Protein AF-A0A9P3G4P6-F1 (afdb_monomer_lite)

Foldseek 3Di:
DDDDDDDDDDDPPDDPPPLVVLLVVLLVLLVVLVVVVPDDPPDDDDDDDDDDDDDDDDDDDDDDDDDDDDDDDDDDDDDDDDDDDDDDPPPPPPPPFQKKWWKWFWWPDPDQFAWIFIWIWIFSDPDQQTWTKIWFWDDPPPLLQATDIDIDGRDGNQDAPVPIGTPDMDTFAIAGPSCVVCVSVLSVSLRVSQSVVCVPPHRPPDDSLVSVLSNSVSCVVSVRTDPCSSVVSVPDGGHD

Organism: NCBI:txid48140

Structure (mmCIF, N/CA/C/O backbone):
data_AF-A0A9P3G4P6-F1
#
_entry.id   AF-A0A9P3G4P6-F1
#
loop_
_atom_site.group_PDB
_atom_site.id
_atom_site.type_symbol
_atom_site.label_atom_id
_atom_site.label_alt_id
_atom_site.label_comp_id
_atom_site.label_asym_id
_atom_site.label_entity_id
_atom_site.label_seq_id
_atom_site.pdbx_PDB_ins_code
_atom_site.Cartn_x
_atom_site.Cartn_y
_atom_site.Cartn_z
_atom_site.occupancy
_atom_site.B_iso_or_equiv
_atom_site.auth_seq_id
_atom_site.auth_comp_id
_atom_site.auth_asym_id
_atom_site.auth_atom_id
_atom_site.pdbx_PDB_model_num
ATOM 1 N N . MET A 1 1 ? 39.902 1.254 -50.022 1.00 46.00 1 MET A N 1
ATOM 2 C CA . MET A 1 1 ? 39.061 0.510 -49.055 1.00 46.00 1 MET A CA 1
ATOM 3 C C . MET A 1 1 ? 39.081 1.261 -47.736 1.00 46.00 1 MET A C 1
ATOM 5 O O . MET A 1 1 ? 40.167 1.571 -47.275 1.00 46.00 1 MET A O 1
ATOM 9 N N . GLY A 1 2 ? 37.919 1.587 -47.169 1.00 40.44 2 GLY A N 1
ATOM 10 C CA . GLY A 1 2 ? 37.824 2.369 -45.930 1.00 40.44 2 GLY A CA 1
ATOM 11 C C . GLY A 1 2 ? 36.433 2.975 -45.766 1.00 40.44 2 GLY A C 1
ATOM 12 O O . GLY A 1 2 ? 36.212 4.120 -46.142 1.00 40.44 2 GLY A O 1
ATOM 13 N N . MET A 1 3 ? 35.476 2.191 -45.265 1.00 40.97 3 MET A N 1
ATOM 14 C CA . MET A 1 3 ? 34.121 2.682 -44.995 1.00 40.97 3 MET A CA 1
ATOM 15 C C . MET A 1 3 ? 34.038 3.275 -43.587 1.00 40.97 3 MET A C 1
ATOM 17 O O . MET A 1 3 ? 33.993 2.539 -42.602 1.00 40.97 3 MET A O 1
ATOM 21 N N . ALA A 1 4 ? 33.966 4.602 -43.496 1.00 45.16 4 ALA A N 1
ATOM 22 C CA . ALA A 1 4 ? 33.627 5.293 -42.257 1.00 45.16 4 ALA A CA 1
ATOM 23 C C . ALA A 1 4 ? 32.113 5.183 -41.998 1.00 45.16 4 ALA A C 1
ATOM 25 O O . ALA A 1 4 ? 31.305 5.741 -42.742 1.00 45.16 4 ALA A O 1
ATOM 26 N N . ARG A 1 5 ? 31.711 4.462 -40.944 1.00 48.91 5 ARG A N 1
ATOM 27 C CA . ARG A 1 5 ? 30.302 4.389 -40.528 1.00 48.91 5 ARG A CA 1
ATOM 28 C C . ARG A 1 5 ? 29.916 5.647 -39.750 1.00 48.91 5 ARG A C 1
ATOM 30 O O . ARG A 1 5 ? 30.476 5.913 -38.692 1.00 48.91 5 ARG A O 1
ATOM 37 N N . HIS A 1 6 ? 28.925 6.381 -40.251 1.00 47.09 6 HIS A N 1
ATOM 38 C CA . HIS A 1 6 ? 28.237 7.424 -39.489 1.00 47.09 6 HIS A CA 1
ATOM 39 C C . HIS A 1 6 ? 27.480 6.801 -38.305 1.00 47.09 6 HIS A C 1
ATOM 41 O O . HIS A 1 6 ? 26.602 5.962 -38.505 1.00 47.09 6 HIS A O 1
ATOM 47 N N . GLY A 1 7 ? 27.783 7.240 -37.083 1.00 42.06 7 GLY A N 1
ATOM 48 C CA . GLY A 1 7 ? 26.964 6.957 -35.904 1.00 42.06 7 GLY A CA 1
ATOM 49 C C . GLY A 1 7 ? 25.863 8.006 -35.759 1.00 42.06 7 GLY A C 1
ATOM 50 O O . GLY A 1 7 ? 26.152 9.156 -35.438 1.00 42.06 7 GLY A O 1
ATOM 51 N N . GLN A 1 8 ? 24.603 7.631 -35.992 1.00 39.22 8 GLN A N 1
ATOM 52 C CA . GLN A 1 8 ? 23.465 8.521 -35.749 1.00 39.22 8 GLN A CA 1
ATOM 53 C C . GLN A 1 8 ? 23.194 8.660 -34.245 1.00 39.22 8 GLN A C 1
ATOM 55 O O . GLN A 1 8 ? 22.796 7.705 -33.580 1.00 39.22 8 GLN A O 1
ATOM 60 N N . HIS A 1 9 ? 23.348 9.875 -33.722 1.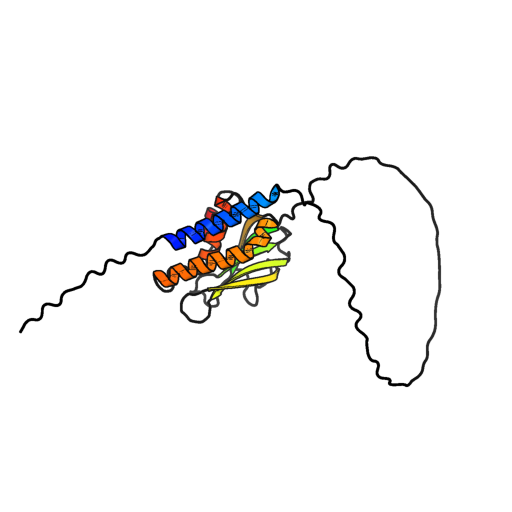00 41.44 9 HIS A N 1
ATOM 61 C CA . HIS A 1 9 ? 22.929 10.228 -32.368 1.00 41.44 9 HIS A CA 1
ATOM 62 C C . HIS A 1 9 ? 21.412 10.492 -32.353 1.00 41.44 9 HIS A C 1
ATOM 64 O O . HIS A 1 9 ? 20.956 11.599 -32.636 1.00 41.44 9 HIS A O 1
ATOM 70 N N . VAL A 1 10 ? 20.604 9.471 -32.048 1.00 41.56 10 VAL A N 1
ATOM 71 C CA . VAL A 1 10 ? 19.147 9.635 -31.907 1.00 41.56 10 VAL A CA 1
ATOM 72 C C . VAL A 1 10 ? 18.830 10.196 -30.519 1.00 41.56 10 VAL A C 1
ATOM 74 O O . VAL A 1 10 ? 18.821 9.474 -29.522 1.00 41.56 10 VAL A O 1
ATOM 77 N N . ALA A 1 11 ? 18.562 11.501 -30.450 1.00 40.31 11 ALA A N 1
ATOM 78 C CA . ALA A 1 11 ? 18.134 12.169 -29.225 1.00 40.31 11 ALA A CA 1
ATOM 79 C C . ALA A 1 11 ? 16.735 11.685 -28.795 1.00 40.31 11 ALA A C 1
ATOM 81 O O . ALA A 1 11 ? 15.716 12.039 -29.390 1.00 40.31 11 ALA A O 1
ATOM 82 N N . SER A 1 12 ? 16.681 10.870 -27.739 1.00 39.16 12 SER A N 1
ATOM 83 C CA . SER A 1 12 ? 15.440 10.298 -27.205 1.00 39.16 12 SER A CA 1
ATOM 84 C C . SER A 1 12 ? 14.639 11.329 -26.395 1.00 39.16 12 SER A C 1
ATOM 86 O O . SER A 1 12 ? 14.662 11.342 -25.163 1.00 39.16 12 SER A O 1
ATOM 88 N N . HIS A 1 13 ? 13.899 12.199 -27.089 1.00 42.50 13 HIS A N 1
ATOM 89 C CA . HIS A 1 13 ? 12.896 13.081 -26.479 1.00 42.50 13 HIS A CA 1
ATOM 90 C C . HIS A 1 13 ? 11.705 12.263 -25.940 1.00 42.50 13 HIS A C 1
ATOM 92 O O . HIS A 1 13 ? 10.673 12.111 -26.595 1.00 42.50 13 HIS A O 1
ATOM 98 N N . ARG A 1 14 ? 11.826 11.719 -24.722 1.00 41.72 14 ARG A N 1
ATOM 99 C CA . ARG A 1 14 ? 10.726 11.021 -24.030 1.00 41.72 14 ARG A CA 1
ATOM 100 C C . ARG A 1 14 ? 9.841 11.993 -23.245 1.00 41.72 14 ARG A C 1
ATOM 102 O O . ARG A 1 14 ? 10.305 12.710 -22.365 1.00 41.72 14 ARG A O 1
ATOM 109 N N . ALA A 1 15 ? 8.540 11.964 -23.534 1.00 41.25 15 ALA A N 1
ATOM 110 C CA . ALA A 1 15 ? 7.551 12.863 -22.945 1.00 41.25 15 ALA A CA 1
ATOM 111 C C . ALA A 1 15 ? 7.336 12.632 -21.425 1.00 41.25 15 ALA A C 1
ATOM 113 O O . ALA A 1 15 ? 6.933 11.530 -21.032 1.00 41.25 15 ALA A O 1
ATOM 114 N N . PRO A 1 16 ? 7.493 13.660 -20.563 1.00 46.84 16 PRO A N 1
ATOM 115 C CA . PRO A 1 16 ? 7.298 13.533 -19.112 1.00 46.84 16 PRO A CA 1
ATOM 116 C C . PRO A 1 16 ? 5.820 13.451 -18.670 1.00 46.84 16 PRO A C 1
ATOM 118 O O . PRO A 1 16 ? 5.527 13.024 -17.553 1.00 46.84 16 PRO A O 1
ATOM 121 N N . GLY A 1 17 ? 4.867 13.821 -19.535 1.00 38.62 17 GLY A N 1
ATOM 122 C CA . GLY A 1 17 ? 3.479 14.107 -19.138 1.00 38.62 17 GLY A CA 1
ATOM 123 C C . GLY A 1 17 ? 2.659 12.948 -18.549 1.00 38.62 17 GLY A C 1
ATOM 124 O O . GLY A 1 17 ? 1.748 13.202 -17.765 1.00 38.62 17 GLY A O 1
ATOM 125 N N . ARG A 1 18 ? 2.951 11.677 -18.877 1.00 44.34 18 ARG A N 1
ATOM 126 C CA . ARG A 1 18 ? 2.124 10.544 -18.397 1.00 44.34 18 ARG A CA 1
ATOM 127 C C . ARG A 1 18 ? 2.361 10.192 -16.925 1.00 44.34 18 ARG A C 1
ATOM 129 O O . ARG A 1 18 ? 1.401 9.945 -16.212 1.00 44.34 18 ARG A O 1
ATOM 136 N N . VAL A 1 19 ? 3.612 10.213 -16.454 1.00 47.41 19 VAL A N 1
ATOM 137 C CA . VAL A 1 19 ? 3.925 9.904 -15.040 1.00 47.41 19 VAL A CA 1
ATOM 138 C C . VAL A 1 19 ? 3.409 11.013 -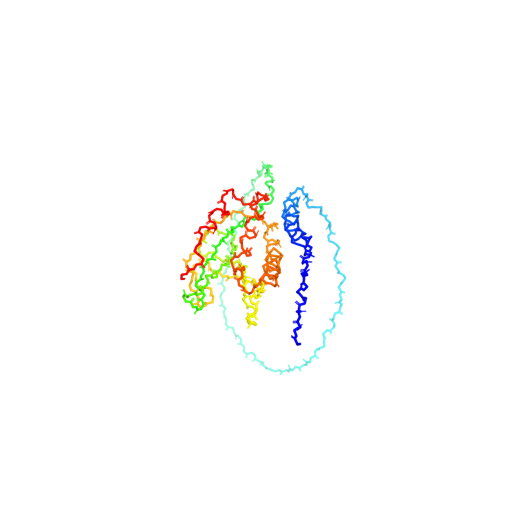14.121 1.00 47.41 19 VAL A C 1
ATOM 140 O O . VAL A 1 19 ? 2.892 10.728 -13.043 1.00 47.41 19 VAL A O 1
ATOM 143 N N . LEU A 1 20 ? 3.487 12.269 -14.579 1.00 53.31 20 LEU A N 1
ATOM 144 C CA . LEU A 1 20 ? 2.915 13.403 -13.861 1.00 53.31 20 LEU A CA 1
ATOM 145 C C . LEU A 1 20 ? 1.383 13.307 -13.790 1.00 53.31 20 LEU A C 1
ATOM 147 O O . LEU A 1 20 ? 0.838 13.495 -12.710 1.00 53.31 20 LEU A O 1
ATOM 151 N N . ARG A 1 21 ? 0.698 12.931 -14.885 1.00 54.84 21 ARG A N 1
ATOM 152 C CA . ARG A 1 21 ? -0.756 12.676 -14.866 1.00 54.84 21 ARG A CA 1
ATOM 153 C C . ARG A 1 21 ? -1.151 11.602 -13.856 1.00 54.84 21 ARG A C 1
ATOM 155 O O . ARG A 1 21 ? -2.027 11.871 -13.053 1.00 54.84 21 ARG A O 1
ATOM 162 N N . CYS A 1 22 ? -0.504 10.437 -13.844 1.00 49.22 22 CYS A N 1
ATOM 163 C CA . CYS A 1 22 ? -0.868 9.361 -12.913 1.00 49.22 22 CYS A CA 1
ATOM 164 C C . CYS A 1 22 ? -0.605 9.734 -11.439 1.00 49.22 22 CYS A C 1
ATOM 166 O O . CYS A 1 22 ? -1.417 9.407 -10.580 1.00 49.22 22 CYS A O 1
ATOM 168 N N . ARG A 1 23 ? 0.477 10.473 -11.132 1.00 56.44 23 ARG A N 1
ATOM 169 C CA . ARG A 1 23 ? 0.691 11.023 -9.777 1.00 56.44 23 ARG A CA 1
ATOM 170 C C . ARG A 1 23 ? -0.361 12.063 -9.401 1.00 56.44 23 ARG A C 1
ATOM 172 O O . ARG A 1 23 ? -0.910 11.987 -8.311 1.00 56.44 23 ARG A O 1
ATOM 179 N N . LEU A 1 24 ? -0.661 13.001 -10.301 1.00 60.78 24 LEU A N 1
ATOM 180 C CA . LEU A 1 24 ? -1.727 13.983 -10.093 1.00 60.78 24 LEU A CA 1
ATOM 181 C C . LEU A 1 24 ? -3.090 13.307 -9.936 1.00 60.78 24 LEU A C 1
ATOM 183 O O . LEU A 1 24 ? -3.892 13.787 -9.156 1.00 60.78 24 LEU A O 1
ATOM 187 N N . GLN A 1 25 ? -3.341 12.192 -10.622 1.00 68.31 25 GLN A N 1
ATOM 188 C CA . GLN A 1 25 ? -4.580 11.427 -10.519 1.00 68.31 25 GLN A CA 1
ATOM 189 C C . GLN A 1 25 ? -4.687 10.691 -9.177 1.00 68.31 25 GLN A C 1
ATOM 191 O O . GLN A 1 25 ? -5.739 10.760 -8.560 1.00 68.31 25 GLN A O 1
ATOM 196 N N . LEU A 1 26 ? -3.609 10.078 -8.671 1.00 64.94 26 LEU A N 1
ATOM 197 C CA . LEU A 1 26 ? -3.574 9.513 -7.312 1.00 64.94 26 LEU A CA 1
ATOM 198 C C . LEU A 1 26 ? -3.793 10.585 -6.233 1.00 64.94 26 LEU A C 1
ATOM 200 O O . LEU A 1 26 ? -4.629 10.398 -5.356 1.00 64.94 26 LEU A O 1
ATOM 204 N N . VAL A 1 27 ? -3.107 11.731 -6.333 1.00 64.88 27 VAL A N 1
ATOM 205 C CA . VAL A 1 27 ? -3.306 12.865 -5.411 1.00 64.88 27 VAL A CA 1
ATOM 206 C C . VAL A 1 27 ? -4.723 13.434 -5.532 1.00 64.88 27 VAL A C 1
ATOM 208 O O . VAL A 1 27 ? -5.353 13.709 -4.522 1.00 64.88 27 VAL A O 1
ATOM 211 N N . PHE A 1 28 ? -5.264 13.569 -6.745 1.00 69.62 28 PHE A N 1
ATOM 212 C CA . PHE A 1 28 ? -6.614 14.087 -6.985 1.00 69.62 28 PHE A CA 1
ATOM 213 C C . PHE A 1 28 ? -7.707 13.142 -6.479 1.00 69.62 28 PHE A C 1
ATOM 215 O O . PHE A 1 28 ? -8.687 13.611 -5.912 1.00 69.62 28 PHE A O 1
ATOM 222 N N . LEU A 1 29 ? -7.536 11.825 -6.625 1.00 67.00 29 LEU A N 1
ATOM 223 C CA . LEU A 1 29 ? -8.452 10.841 -6.050 1.00 67.00 29 LEU A CA 1
ATOM 224 C C . LEU A 1 29 ? -8.367 10.833 -4.514 1.00 67.00 29 LEU A C 1
ATOM 226 O O . LEU A 1 29 ? -9.403 10.803 -3.857 1.00 67.00 29 LEU A O 1
ATOM 230 N N . ALA A 1 30 ? -7.166 10.964 -3.936 1.00 62.72 30 ALA A N 1
ATOM 231 C CA . ALA A 1 30 ? -6.993 11.139 -2.492 1.00 62.72 30 ALA A CA 1
ATOM 232 C C . ALA A 1 30 ? -7.648 12.438 -1.989 1.00 62.72 30 ALA A C 1
ATOM 234 O O . ALA A 1 30 ? -8.316 12.435 -0.957 1.00 62.72 30 ALA A O 1
ATOM 235 N N . GLN A 1 31 ? -7.548 13.523 -2.763 1.00 64.31 31 GLN A N 1
ATOM 236 C CA . GLN A 1 31 ? -8.241 14.783 -2.498 1.00 64.31 31 GLN A CA 1
ATOM 237 C C . GLN A 1 31 ? -9.770 14.627 -2.599 1.00 64.31 31 GLN A C 1
ATOM 239 O O . GLN A 1 31 ? -10.476 15.141 -1.738 1.00 64.31 31 GLN A O 1
ATOM 244 N N . GLN A 1 32 ? -10.286 13.894 -3.598 1.00 64.62 32 GLN A N 1
ATOM 245 C CA . GLN A 1 32 ? -11.722 13.608 -3.742 1.00 64.62 32 GLN A CA 1
ATOM 246 C C . GLN A 1 32 ? -12.265 12.761 -2.583 1.00 64.62 32 GLN A C 1
ATOM 248 O O . GLN A 1 32 ? -13.328 13.066 -2.042 1.00 64.62 32 GLN A O 1
ATOM 253 N N . ALA A 1 33 ? -11.523 11.730 -2.169 1.00 59.25 33 ALA A N 1
ATOM 254 C CA . ALA A 1 33 ? -11.867 10.890 -1.023 1.00 59.25 33 ALA A CA 1
ATOM 255 C C . ALA A 1 33 ? -11.867 11.675 0.302 1.00 59.25 33 ALA A C 1
ATOM 257 O O . ALA A 1 33 ? -12.627 11.336 1.210 1.00 59.25 33 ALA A O 1
ATOM 258 N N . ALA A 1 34 ? -11.051 12.730 0.407 1.00 58.25 34 ALA A N 1
ATOM 259 C CA . ALA A 1 34 ? -11.073 13.661 1.531 1.00 58.25 34 ALA A CA 1
ATOM 260 C C . ALA A 1 34 ? -12.242 14.664 1.450 1.00 58.25 34 ALA A C 1
ATOM 262 O O . ALA A 1 34 ? -12.882 14.923 2.462 1.00 58.25 34 ALA A O 1
ATOM 263 N N . SER A 1 35 ? -12.565 15.202 0.266 1.00 57.62 35 SER A N 1
ATOM 264 C CA . SER A 1 35 ? -13.663 16.173 0.108 1.00 57.62 35 SER A CA 1
ATOM 265 C C . SER A 1 35 ? -15.060 15.563 0.246 1.00 57.62 35 SER A C 1
ATOM 267 O O . SER A 1 35 ? -15.990 16.265 0.620 1.00 57.62 35 SER A O 1
ATOM 269 N N . ALA A 1 36 ? -15.218 14.257 0.005 1.00 55.50 36 ALA A N 1
ATOM 270 C CA . ALA A 1 36 ? -16.489 13.543 0.180 1.00 55.50 36 ALA A CA 1
ATOM 271 C C . ALA A 1 36 ? -16.957 13.420 1.652 1.00 55.50 36 ALA A C 1
ATOM 273 O O . ALA A 1 36 ? -17.961 12.765 1.919 1.00 55.50 36 ALA A O 1
ATOM 274 N N . ILE A 1 37 ? -16.222 14.007 2.604 1.00 53.59 37 ILE A N 1
ATOM 275 C CA . ILE A 1 37 ? -16.526 13.998 4.042 1.00 53.59 37 ILE A CA 1
ATOM 276 C C . ILE A 1 37 ? -17.443 15.176 4.444 1.00 53.59 37 ILE A C 1
ATOM 278 O O . ILE A 1 37 ? -18.139 15.072 5.452 1.00 53.59 37 ILE A O 1
ATOM 282 N N . ASP A 1 38 ? -17.488 16.264 3.661 1.00 47.16 38 ASP A N 1
ATOM 283 C CA . ASP A 1 38 ? -18.255 17.486 3.986 1.00 47.16 38 ASP A CA 1
ATOM 284 C C . ASP A 1 38 ? -19.691 17.526 3.415 1.00 47.16 38 ASP A C 1
ATOM 286 O O . ASP A 1 38 ? -20.488 18.370 3.827 1.00 47.16 38 ASP A O 1
ATOM 290 N N . ASP A 1 39 ? -20.061 16.627 2.494 1.00 40.88 39 ASP A N 1
ATOM 291 C CA . ASP A 1 39 ? -21.408 16.607 1.902 1.00 40.88 39 ASP A CA 1
ATOM 292 C C . ASP A 1 39 ? -22.397 15.771 2.748 1.00 40.88 39 ASP A C 1
ATOM 294 O O . ASP A 1 39 ? -22.259 14.545 2.836 1.00 40.88 39 ASP A O 1
ATOM 298 N N . PRO A 1 40 ? -23.446 16.375 3.347 1.00 41.81 40 PRO A N 1
ATOM 299 C CA . PRO A 1 40 ? -24.470 15.617 4.055 1.00 41.81 40 PRO A CA 1
ATOM 300 C C . PRO A 1 40 ? -25.289 14.763 3.068 1.00 41.81 40 PRO A C 1
ATOM 302 O O . PRO A 1 40 ? -25.656 15.240 1.988 1.00 41.81 40 PRO A O 1
ATOM 305 N N . PRO A 1 41 ? -25.651 13.513 3.423 1.00 44.06 41 PRO A N 1
ATOM 306 C CA . PRO A 1 41 ? -26.346 12.607 2.515 1.00 44.06 41 PRO A CA 1
ATOM 307 C C . PRO A 1 41 ? -27.749 13.129 2.175 1.00 44.06 41 PRO A C 1
ATOM 309 O O . PRO A 1 41 ? -28.709 12.971 2.937 1.00 44.06 41 PRO A O 1
ATOM 312 N N . THR A 1 42 ? -27.877 13.729 0.990 1.00 47.53 42 THR A N 1
ATOM 313 C CA . THR A 1 42 ? -29.163 14.191 0.460 1.00 47.53 42 THR A CA 1
ATOM 314 C C . THR A 1 42 ? -30.068 12.980 0.262 1.00 47.53 42 THR A C 1
ATOM 316 O O . THR A 1 42 ? -29.842 12.138 -0.608 1.00 47.53 42 THR A O 1
ATOM 319 N N . THR A 1 43 ? -31.088 12.872 1.114 1.00 42.59 43 THR A N 1
ATOM 320 C CA . THR A 1 43 ? -31.958 11.696 1.199 1.00 42.59 43 THR A CA 1
ATOM 321 C C . THR A 1 43 ? -32.941 11.673 0.027 1.00 42.59 43 THR A C 1
ATOM 323 O O . THR A 1 43 ? -34.099 12.071 0.149 1.00 42.59 43 THR A O 1
ATOM 326 N N . HIS A 1 44 ? -32.486 11.197 -1.131 1.00 45.59 44 HIS A N 1
ATOM 327 C CA . HIS A 1 44 ? -33.369 10.889 -2.251 1.00 45.59 44 HIS A CA 1
ATOM 328 C C . HIS A 1 44 ? -34.167 9.619 -1.940 1.00 45.59 44 HIS A C 1
ATOM 330 O O . HIS A 1 44 ? -33.645 8.505 -1.968 1.00 45.59 44 HIS A O 1
ATOM 336 N N . ALA A 1 45 ? -35.445 9.810 -1.609 1.00 40.22 45 ALA A N 1
ATOM 337 C CA . ALA A 1 45 ? -36.372 8.730 -1.303 1.00 40.22 45 ALA A CA 1
ATOM 338 C C . ALA A 1 45 ? -36.496 7.743 -2.477 1.00 40.22 45 ALA A C 1
ATOM 340 O O . ALA A 1 45 ? -36.715 8.146 -3.622 1.00 40.22 45 ALA A O 1
ATOM 341 N N . LEU A 1 46 ? -36.387 6.445 -2.178 1.00 39.84 46 LEU A N 1
ATOM 342 C CA . LEU A 1 46 ? -36.568 5.383 -3.164 1.00 39.84 46 LEU A CA 1
ATOM 343 C C . LEU A 1 46 ? -38.000 5.377 -3.715 1.00 39.84 46 LEU A C 1
ATOM 345 O O . LEU A 1 46 ? -38.964 5.260 -2.958 1.00 39.84 46 LEU A O 1
ATOM 349 N N . LEU A 1 47 ? -38.122 5.364 -5.042 1.00 50.84 47 LEU A N 1
ATOM 350 C CA . LEU A 1 47 ? -39.288 4.787 -5.709 1.00 50.84 47 LEU A CA 1
ATOM 351 C C . LEU A 1 47 ? -39.093 3.262 -5.806 1.00 50.84 47 LEU A C 1
ATOM 353 O O . LEU A 1 47 ? -38.024 2.823 -6.238 1.00 50.84 47 LEU A O 1
ATOM 357 N N . PRO A 1 48 ? -40.085 2.439 -5.422 1.00 53.38 48 PRO A N 1
ATOM 358 C CA . PRO A 1 48 ? -39.985 0.991 -5.558 1.00 53.38 48 PRO A CA 1
ATOM 359 C C . PRO A 1 48 ? -40.067 0.569 -7.039 1.00 53.38 48 PRO A C 1
ATOM 361 O O . PRO A 1 48 ? -40.870 1.131 -7.790 1.00 53.38 48 PRO A O 1
ATOM 364 N N . PRO A 1 49 ? -39.281 -0.431 -7.481 1.00 57.72 49 PRO A N 1
ATOM 365 C CA . PRO A 1 49 ? -39.364 -0.949 -8.844 1.00 57.72 49 PRO A CA 1
ATOM 366 C C . PRO A 1 49 ? -40.669 -1.740 -9.073 1.00 57.72 49 PRO A C 1
ATOM 368 O O . PRO A 1 49 ? -41.193 -2.355 -8.139 1.00 57.72 49 PRO A O 1
ATOM 371 N N . PRO A 1 50 ? -41.199 -1.772 -10.310 1.00 52.38 50 PRO A N 1
ATOM 372 C CA . PRO A 1 50 ? -42.416 -2.511 -10.627 1.00 52.38 50 PRO A CA 1
ATOM 373 C C . PRO A 1 50 ? -42.197 -4.030 -10.566 1.00 52.38 50 PRO A C 1
ATOM 375 O O . PRO A 1 50 ? -41.241 -4.572 -11.121 1.00 52.38 50 PRO A O 1
ATOM 378 N N . MET A 1 51 ? -43.131 -4.725 -9.916 1.00 44.47 51 MET A N 1
ATOM 379 C CA . MET A 1 51 ? -43.150 -6.183 -9.781 1.00 44.47 51 MET A CA 1
ATOM 380 C C . MET A 1 51 ? -43.424 -6.868 -11.129 1.00 44.47 51 MET A C 1
ATOM 382 O O . MET A 1 51 ? -44.541 -6.801 -11.640 1.00 44.47 51 MET A O 1
ATOM 386 N N . LEU A 1 52 ? -42.445 -7.596 -11.672 1.00 48.94 52 LEU A N 1
ATOM 387 C CA . LEU A 1 52 ? -42.675 -8.512 -12.793 1.00 48.94 52 LEU A CA 1
ATOM 388 C C . LEU A 1 52 ? -43.258 -9.836 -12.277 1.00 48.94 52 LEU A C 1
ATOM 390 O O . LEU A 1 52 ? -42.615 -10.561 -11.520 1.00 48.94 52 LEU A O 1
ATOM 394 N N . HIS A 1 53 ? -44.479 -10.163 -12.704 1.00 46.56 53 HIS A N 1
ATOM 395 C CA . HIS A 1 53 ? -45.076 -11.481 -12.484 1.00 46.56 53 HIS A CA 1
ATOM 396 C C . HIS A 1 53 ? -44.342 -12.546 -13.309 1.00 46.56 53 HIS A C 1
ATOM 398 O O . HIS A 1 53 ? -44.404 -12.539 -14.537 1.00 46.56 53 HIS A O 1
ATOM 404 N N . VAL A 1 54 ? -43.703 -13.499 -12.628 1.00 55.72 54 VAL A N 1
ATOM 405 C CA . VAL A 1 54 ? -43.185 -14.734 -13.231 1.00 55.72 54 VAL A CA 1
ATOM 406 C C . VAL A 1 54 ? -44.082 -15.889 -12.802 1.00 55.72 54 VAL A C 1
ATOM 408 O O . VAL A 1 54 ? -44.276 -16.130 -11.613 1.00 55.72 54 VAL A O 1
ATOM 411 N N . HIS A 1 55 ? -44.644 -16.590 -13.783 1.00 53.59 55 HIS A N 1
ATOM 412 C CA . HIS A 1 55 ? -45.591 -17.684 -13.590 1.00 53.59 55 HIS A CA 1
ATOM 413 C C . HIS A 1 55 ? -44.828 -19.019 -13.465 1.00 53.59 55 HIS A C 1
ATOM 415 O O . HIS A 1 55 ? -44.166 -19.414 -14.428 1.00 53.59 55 HIS A O 1
ATOM 421 N N . PRO A 1 56 ? -44.884 -19.746 -12.332 1.00 55.56 56 PRO A N 1
ATOM 422 C CA . PRO A 1 56 ? -44.250 -21.055 -12.221 1.00 55.56 56 PRO A CA 1
ATOM 423 C C . PRO A 1 56 ? -45.162 -22.155 -12.783 1.00 55.56 56 PRO A C 1
ATOM 425 O O . PRO A 1 56 ? -46.358 -22.199 -12.498 1.00 55.56 56 PRO A O 1
ATOM 428 N N . SER A 1 57 ? -44.585 -23.066 -13.569 1.00 45.59 57 SER A N 1
ATOM 429 C CA . SER A 1 57 ? -45.262 -24.278 -14.048 1.00 45.59 57 SER A CA 1
ATOM 430 C C . SER A 1 57 ? -44.935 -25.458 -13.130 1.00 45.59 57 SER A C 1
ATOM 432 O O . SER A 1 57 ? -43.766 -25.759 -12.901 1.00 45.59 57 SER A O 1
ATOM 434 N N . LEU A 1 58 ? -45.965 -26.127 -12.612 1.00 58.38 58 LEU A N 1
ATOM 435 C CA . LEU A 1 58 ? -45.855 -27.358 -11.821 1.00 58.38 58 LEU A CA 1
ATOM 436 C C . LEU A 1 58 ? -45.606 -28.586 -12.711 1.00 58.38 58 LEU A C 1
ATOM 438 O O . LEU A 1 58 ? -46.206 -28.695 -13.781 1.00 58.38 58 LEU A O 1
ATOM 442 N N . PRO A 1 59 ? -44.870 -29.580 -12.193 1.00 59.69 59 PRO A N 1
ATOM 443 C CA . PRO A 1 59 ? -45.203 -30.979 -12.438 1.00 59.69 59 PRO A CA 1
ATOM 444 C C . PRO A 1 59 ? -45.564 -31.729 -11.141 1.00 59.69 59 PRO A C 1
ATOM 446 O O . PRO A 1 59 ? -44.988 -31.514 -10.077 1.00 59.69 59 PRO A O 1
ATOM 449 N N . HIS A 1 60 ? -46.542 -32.631 -11.250 1.00 44.62 60 HIS A N 1
ATOM 450 C CA . HIS A 1 60 ? -46.943 -33.589 -10.212 1.00 44.62 60 HIS A CA 1
ATOM 451 C C . HIS A 1 60 ? -45.873 -34.664 -9.953 1.00 44.62 60 HIS A C 1
ATOM 453 O O . HIS A 1 60 ? -45.271 -35.159 -10.903 1.00 44.62 60 HIS A O 1
ATOM 459 N N . ASN A 1 61 ? -45.793 -35.160 -8.710 1.00 43.75 61 ASN A N 1
ATOM 460 C CA . ASN A 1 61 ? -45.656 -36.603 -8.456 1.00 43.75 61 ASN A CA 1
ATOM 461 C C . ASN A 1 61 ? -46.230 -36.979 -7.058 1.00 43.75 61 ASN A C 1
ATOM 463 O O . ASN A 1 61 ? -46.054 -36.181 -6.134 1.00 43.75 61 ASN A O 1
ATOM 467 N N . PRO A 1 62 ? -46.929 -38.122 -6.869 1.00 61.09 62 PRO A N 1
ATOM 468 C CA . PRO A 1 62 ? -47.619 -38.460 -5.611 1.00 61.09 62 PRO A CA 1
ATOM 469 C C . PRO A 1 62 ? -46.973 -39.601 -4.780 1.00 61.09 62 PRO A C 1
ATOM 471 O O . PRO A 1 62 ? -46.087 -40.298 -5.263 1.00 61.09 62 PRO A O 1
ATOM 474 N N . HIS A 1 63 ? -47.534 -39.837 -3.576 1.00 43.44 63 HIS A N 1
ATOM 475 C CA . HIS A 1 63 ? -47.268 -40.930 -2.602 1.00 43.44 63 HIS A CA 1
ATOM 476 C C . HIS A 1 63 ? -45.930 -40.860 -1.806 1.00 43.44 63 HIS A C 1
ATOM 478 O O . HIS A 1 63 ? -44.907 -40.481 -2.355 1.00 43.44 63 HIS A O 1
ATOM 484 N N . ALA A 1 64 ? -45.844 -41.207 -0.503 1.00 40.56 64 ALA A N 1
ATOM 485 C CA . ALA A 1 64 ? -46.840 -41.741 0.450 1.00 40.56 64 ALA A CA 1
ATOM 486 C C . ALA A 1 64 ? -46.501 -41.488 1.958 1.00 40.56 64 ALA A C 1
ATOM 488 O O . ALA A 1 64 ? -45.349 -41.582 2.360 1.00 40.56 64 ALA A O 1
ATOM 489 N N . THR A 1 65 ? -47.554 -41.256 2.763 1.00 42.75 65 THR A N 1
ATOM 490 C CA . THR A 1 65 ? -47.862 -41.817 4.115 1.00 42.75 65 THR A CA 1
ATOM 491 C C . THR A 1 65 ? -46.878 -41.705 5.320 1.00 42.75 65 THR A C 1
ATOM 493 O O . THR A 1 65 ? -45.921 -42.461 5.401 1.00 42.75 65 THR A O 1
ATOM 496 N N . THR A 1 66 ? -47.224 -40.817 6.285 1.00 50.72 66 THR A N 1
ATOM 497 C CA . THR A 1 66 ? -47.385 -40.945 7.787 1.00 50.72 66 THR A CA 1
ATOM 498 C C . THR A 1 66 ? -46.613 -42.014 8.628 1.00 50.72 66 THR A C 1
ATOM 500 O O . THR A 1 66 ? -46.298 -43.062 8.078 1.00 50.72 66 THR A O 1
ATOM 503 N N . PRO A 1 67 ? -46.426 -41.881 9.986 1.00 56.22 67 PRO A N 1
ATOM 504 C CA . PRO A 1 67 ? -46.996 -40.898 10.943 1.00 56.22 67 PRO A CA 1
ATOM 505 C C . PRO A 1 67 ? -46.075 -40.311 12.066 1.00 56.22 67 PRO A C 1
ATOM 507 O O . PRO A 1 67 ? -44.909 -40.658 12.212 1.00 56.22 67 PRO A O 1
ATOM 510 N N . SER A 1 68 ? -46.658 -39.415 12.884 1.00 43.06 68 SER A N 1
ATOM 511 C CA . SER A 1 68 ? -46.186 -38.866 14.193 1.00 43.06 68 SER A CA 1
ATOM 512 C C . SER A 1 68 ? -46.877 -39.620 15.374 1.00 43.06 68 SER A C 1
ATOM 514 O O . SER A 1 68 ? -47.380 -40.711 15.097 1.00 43.06 68 SER A O 1
ATOM 516 N N . PRO A 1 69 ? -47.062 -39.115 16.633 1.00 70.44 69 PRO A N 1
ATOM 517 C CA . PRO A 1 69 ? -46.531 -37.956 17.397 1.00 70.44 69 PRO A CA 1
ATOM 518 C C . PRO A 1 69 ? -45.644 -38.504 18.567 1.00 70.44 69 PRO A C 1
ATOM 520 O O . PRO A 1 69 ? -44.887 -39.417 18.236 1.00 70.44 69 PRO A O 1
ATOM 523 N N . PRO A 1 70 ? -45.671 -38.121 19.883 1.00 60.12 70 PRO A N 1
ATOM 524 C CA . PRO A 1 70 ? -46.114 -36.935 20.678 1.00 60.12 70 PRO A CA 1
ATOM 525 C C . PRO A 1 70 ? -44.906 -36.040 21.097 1.00 60.12 70 PRO A C 1
ATOM 527 O O . PRO A 1 70 ? -43.832 -36.196 20.532 1.00 60.12 70 PRO A O 1
ATOM 530 N N . ALA A 1 71 ? -44.901 -35.146 22.107 1.00 45.53 71 ALA A N 1
ATOM 531 C CA . ALA A 1 71 ? -45.823 -34.130 22.675 1.00 45.53 71 ALA A CA 1
ATOM 532 C C . ALA A 1 71 ? -45.549 -33.909 24.193 1.00 45.53 71 ALA A C 1
ATOM 534 O O . ALA A 1 71 ? -45.738 -34.825 24.988 1.00 45.53 71 ALA A O 1
ATOM 535 N N . SER A 1 72 ? -45.149 -32.691 24.594 1.00 50.59 72 SER A N 1
ATOM 536 C CA . SER A 1 72 ? -45.249 -32.070 25.944 1.00 50.59 72 SER A CA 1
ATOM 537 C C . SER A 1 72 ? -44.718 -30.625 25.814 1.00 50.59 72 SER A C 1
ATOM 539 O O . SER A 1 72 ? -43.576 -30.456 25.410 1.00 50.59 72 SER A O 1
ATOM 541 N N . ALA A 1 73 ? -45.488 -29.534 25.885 1.00 45.34 73 ALA A N 1
ATOM 542 C CA . ALA A 1 73 ? -46.382 -29.028 26.937 1.00 45.34 73 ALA A CA 1
ATOM 543 C C . ALA A 1 73 ? -45.651 -28.396 28.142 1.00 45.34 73 ALA A C 1
ATOM 545 O O . ALA A 1 73 ? -45.288 -29.108 29.070 1.00 45.34 73 ALA A O 1
ATOM 546 N N . GLN A 1 74 ? -45.522 -27.058 28.154 1.00 39.91 74 GLN A N 1
ATOM 547 C CA . GLN A 1 74 ? -45.974 -26.170 29.248 1.00 39.91 74 GLN A CA 1
ATOM 548 C C . GLN A 1 74 ? -45.806 -24.676 28.889 1.00 39.91 74 GLN A C 1
ATOM 550 O O . GLN A 1 74 ? -45.080 -24.320 27.964 1.00 39.91 74 GLN A O 1
ATOM 555 N N . GLN A 1 75 ? -46.572 -23.817 29.570 1.00 40.69 75 GLN A N 1
ATOM 556 C CA . GLN A 1 75 ? -46.817 -22.403 29.241 1.00 40.69 75 GLN A CA 1
ATOM 557 C C . GLN A 1 75 ? -46.729 -21.543 30.544 1.00 40.69 75 GLN A C 1
ATOM 559 O O . GLN A 1 75 ? -46.062 -21.965 31.483 1.00 40.69 75 GLN A O 1
ATOM 564 N N . PRO A 1 76 ? -47.348 -20.350 30.635 1.00 52.91 76 PRO A N 1
ATOM 565 C CA . PRO A 1 76 ? -46.720 -19.022 30.616 1.00 52.91 76 PRO A CA 1
ATOM 566 C C . PRO A 1 76 ? -46.426 -18.385 31.992 1.00 52.91 76 PRO A C 1
ATOM 568 O O . PRO A 1 76 ? -47.080 -18.697 32.983 1.00 52.91 76 PRO A O 1
ATOM 571 N N . THR A 1 77 ? -45.638 -17.299 31.986 1.00 47.91 77 THR A N 1
ATOM 572 C CA . THR A 1 77 ? -45.702 -16.258 33.036 1.00 47.91 77 THR A CA 1
ATOM 573 C C . THR A 1 77 ? -45.746 -14.854 32.417 1.00 47.91 77 THR A C 1
ATOM 575 O O . THR A 1 77 ? -45.128 -14.597 31.385 1.00 47.91 77 THR A O 1
ATOM 578 N N . ARG A 1 78 ? -46.523 -13.943 33.018 1.00 36.72 78 ARG A N 1
ATOM 579 C CA . ARG A 1 78 ? -46.868 -12.603 32.498 1.00 36.72 78 ARG A CA 1
ATOM 580 C C . ARG A 1 78 ? -46.371 -11.493 33.439 1.00 36.72 78 ARG A C 1
ATOM 582 O O . ARG A 1 78 ? -46.658 -11.583 34.626 1.00 36.72 78 ARG A O 1
ATOM 589 N N . LEU A 1 79 ? -45.900 -10.381 32.846 1.00 43.94 79 LEU A N 1
ATOM 590 C CA . LEU A 1 79 ? -46.003 -8.987 33.355 1.00 43.94 79 LEU A CA 1
ATOM 591 C C . LEU A 1 79 ? -45.155 -8.621 34.611 1.00 43.94 79 LEU A C 1
ATOM 593 O O . LEU A 1 79 ? -44.718 -9.531 35.307 1.00 43.94 79 LEU A O 1
ATOM 597 N N . PRO A 1 80 ? -44.889 -7.317 34.911 1.00 53.22 80 PRO A N 1
ATOM 598 C CA . PRO A 1 80 ? -45.587 -6.112 34.435 1.00 53.22 80 PRO A CA 1
ATOM 599 C C . PRO A 1 80 ? -44.734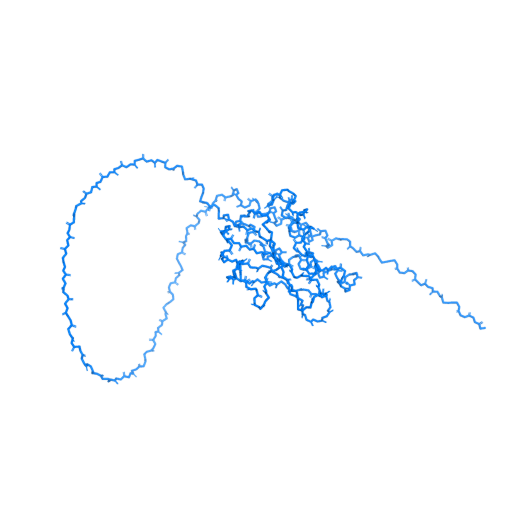 -4.957 33.854 1.00 53.22 80 PRO A C 1
ATOM 601 O O . PRO A 1 80 ? -43.519 -5.022 33.714 1.00 53.22 80 PRO A O 1
ATOM 604 N N . ARG A 1 81 ? -45.456 -3.883 33.494 1.00 44.62 81 ARG A N 1
ATOM 605 C CA . ARG A 1 81 ? -44.979 -2.570 33.020 1.00 44.62 81 ARG A CA 1
ATOM 606 C C . ARG A 1 81 ? -43.989 -1.897 33.983 1.00 44.62 81 ARG A C 1
ATOM 608 O O . ARG A 1 81 ? -44.237 -1.875 35.183 1.00 44.62 81 ARG A O 1
ATOM 615 N N . SER A 1 82 ? -43.070 -1.110 33.425 1.00 43.97 82 SER A N 1
ATOM 616 C CA . SER A 1 82 ? -42.842 0.260 33.905 1.00 43.97 82 SER A CA 1
ATOM 617 C C . SER A 1 82 ? -42.505 1.175 32.726 1.00 43.97 82 SER A C 1
ATOM 619 O O . SER A 1 82 ? -41.829 0.755 31.790 1.00 43.97 82 SER A O 1
ATOM 621 N N . ALA A 1 83 ? -43.018 2.403 32.749 1.00 47.50 83 ALA A N 1
ATOM 622 C CA . ALA A 1 83 ? -42.764 3.422 31.738 1.00 47.50 83 ALA A CA 1
ATOM 623 C C . ALA A 1 83 ? -41.983 4.562 32.391 1.00 47.50 83 ALA A C 1
ATOM 625 O O . ALA A 1 83 ? -42.486 5.162 33.340 1.00 47.50 83 ALA A O 1
ATOM 626 N N . HIS A 1 84 ? -40.784 4.870 31.897 1.00 47.66 84 HIS A N 1
ATOM 627 C CA . HIS A 1 84 ? -40.037 6.067 32.286 1.00 47.66 84 HIS A CA 1
ATOM 628 C C . HIS A 1 84 ? -39.623 6.845 31.039 1.00 47.66 84 HIS A C 1
ATOM 630 O O . HIS A 1 84 ? -38.795 6.408 30.243 1.00 47.66 84 HIS A O 1
ATOM 636 N N . THR A 1 85 ? -40.233 8.017 30.892 1.00 48.50 85 THR A N 1
ATOM 637 C CA . THR A 1 85 ? -39.833 9.054 29.948 1.00 48.50 85 THR A CA 1
ATOM 638 C C . THR A 1 85 ? -38.455 9.575 30.339 1.00 48.50 85 THR A C 1
ATOM 640 O O . THR A 1 85 ? -38.315 10.162 31.408 1.00 48.50 85 THR A O 1
ATOM 643 N N . HIS A 1 86 ? -37.462 9.435 29.464 1.00 42.41 86 HIS A N 1
ATOM 644 C CA . HIS A 1 86 ? -36.238 10.229 29.547 1.00 42.41 86 HIS A CA 1
ATOM 645 C C . HIS A 1 86 ? -36.026 10.999 28.251 1.00 42.41 86 HIS A C 1
ATOM 647 O O . HIS A 1 86 ? -35.537 10.477 27.251 1.00 42.41 86 HIS A O 1
ATOM 653 N N . THR A 1 87 ? -36.393 12.276 28.303 1.00 47.81 87 THR A N 1
ATOM 654 C CA . THR A 1 87 ? -35.962 13.275 27.333 1.00 47.81 87 THR A CA 1
ATOM 655 C C . THR A 1 87 ? -34.461 13.479 27.493 1.00 47.81 87 THR A C 1
ATOM 657 O O . THR A 1 87 ? -34.019 14.123 28.440 1.00 47.81 87 THR A O 1
ATOM 660 N N . LEU A 1 88 ? -33.681 12.974 26.547 1.00 42.34 88 LEU A N 1
ATOM 661 C CA . LEU A 1 88 ? -32.349 13.486 26.265 1.00 42.34 88 LEU A CA 1
ATOM 662 C C . LEU A 1 88 ? -32.249 13.661 24.757 1.00 42.34 88 LEU A C 1
ATOM 664 O O . LEU A 1 88 ? -32.324 12.691 24.005 1.00 42.34 88 LEU A O 1
ATOM 668 N N . PHE A 1 89 ? -32.072 14.911 24.326 1.00 41.91 89 PHE A N 1
ATOM 669 C CA . PHE A 1 89 ? -31.532 15.194 23.006 1.00 41.91 89 PHE A CA 1
ATOM 670 C C . PHE A 1 89 ? -30.104 14.657 22.993 1.00 41.91 89 PHE A C 1
ATOM 672 O O . PHE A 1 89 ? -29.159 15.360 23.356 1.00 41.91 89 PHE A O 1
ATOM 679 N N . ALA A 1 90 ? -29.954 13.393 22.598 1.00 38.28 90 ALA A N 1
ATOM 680 C CA . ALA A 1 90 ? -28.677 12.912 22.125 1.00 38.28 90 ALA A CA 1
ATOM 681 C C . ALA A 1 90 ? -28.243 13.886 21.029 1.00 38.28 90 ALA A C 1
ATOM 683 O O . ALA A 1 90 ? -28.927 14.029 20.013 1.00 38.28 90 ALA A O 1
ATOM 684 N N . HIS A 1 91 ? -27.119 14.571 21.247 1.00 43.97 91 HIS A N 1
ATOM 685 C CA . HIS A 1 91 ? -26.341 15.024 20.110 1.00 43.97 91 HIS A CA 1
ATOM 686 C C . HIS A 1 91 ? -26.083 13.764 19.299 1.00 43.97 91 HIS A C 1
ATOM 688 O O . HIS A 1 91 ? -25.388 12.860 19.766 1.00 43.97 91 HIS A O 1
ATOM 694 N N . SER A 1 92 ? -26.710 13.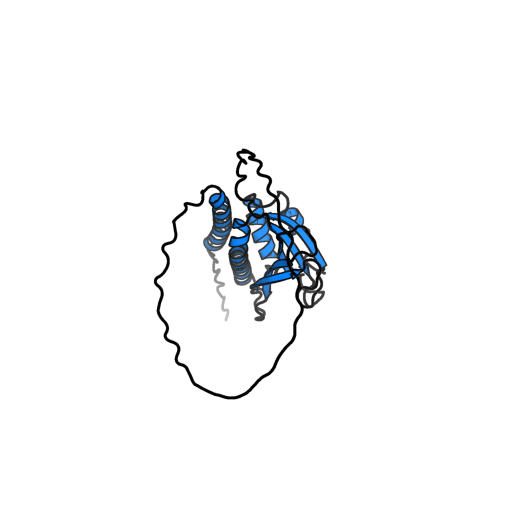672 18.130 1.00 41.53 92 SER A N 1
ATOM 695 C CA . SER A 1 92 ? -26.329 12.685 17.144 1.00 41.53 92 SER A CA 1
ATOM 696 C C . SER A 1 92 ? -24.903 13.034 16.753 1.00 41.53 92 SER A C 1
ATOM 698 O O . SER A 1 92 ? -24.685 13.888 15.891 1.00 41.53 92 SER A O 1
ATOM 700 N N . SER A 1 93 ? -23.935 12.398 17.418 1.00 48.59 93 SER A N 1
ATOM 701 C CA . SER A 1 93 ? -22.617 12.201 16.837 1.00 48.59 93 SER A CA 1
ATOM 702 C C . SER A 1 93 ? -22.853 11.797 15.382 1.00 48.59 93 SER A C 1
ATOM 704 O O . SER A 1 93 ? -23.713 10.932 15.153 1.00 48.59 93 SER A O 1
ATOM 706 N N . PRO A 1 94 ? -22.186 12.436 14.402 1.00 57.38 94 PRO A N 1
ATOM 707 C CA . PRO A 1 94 ? -22.300 11.994 13.019 1.00 57.38 94 PRO A CA 1
ATOM 708 C C . PRO A 1 94 ? -22.051 10.481 12.997 1.00 57.38 94 PRO A C 1
ATOM 710 O O . PRO A 1 94 ? -21.216 10.015 13.782 1.00 57.38 94 PRO A O 1
ATOM 713 N N . PRO A 1 95 ? -22.822 9.710 12.204 1.00 52.47 95 PRO A N 1
ATOM 714 C CA . PRO A 1 95 ? -22.772 8.253 12.244 1.00 52.47 95 PRO A CA 1
ATOM 715 C C . PRO A 1 95 ? -21.314 7.829 12.157 1.00 52.47 95 PRO A C 1
ATOM 717 O O . PRO A 1 95 ? -20.653 8.228 11.200 1.00 52.47 95 PRO A O 1
ATOM 720 N N . ASN A 1 96 ? -20.831 7.121 13.191 1.00 52.19 96 ASN A N 1
ATOM 721 C CA . ASN A 1 96 ? -19.414 6.802 13.372 1.00 52.19 96 ASN A CA 1
ATOM 722 C C . ASN A 1 96 ? -18.820 6.402 12.021 1.00 52.19 96 ASN A C 1
ATOM 724 O O . ASN A 1 96 ? -19.159 5.328 11.516 1.00 52.19 96 ASN A O 1
ATOM 728 N N . SER A 1 97 ? -17.977 7.261 11.439 1.00 59.12 97 SER A N 1
ATOM 729 C CA . SER A 1 97 ? -17.197 6.890 10.263 1.00 59.12 97 SER A CA 1
ATOM 730 C C . SER A 1 97 ? -16.453 5.621 10.649 1.00 59.12 97 SER A C 1
ATOM 732 O O . SER A 1 97 ? -15.803 5.601 11.701 1.00 59.12 97 SER A O 1
ATOM 734 N N . MET A 1 98 ? -16.622 4.527 9.899 1.00 70.75 98 MET A N 1
ATOM 735 C CA . MET A 1 98 ? -15.981 3.288 10.313 1.00 70.75 98 MET A CA 1
ATOM 736 C C . MET A 1 98 ? -14.485 3.476 10.115 1.00 70.75 98 MET A C 1
ATOM 738 O O . MET A 1 98 ? -13.970 3.573 9.002 1.00 70.75 98 MET A O 1
ATOM 742 N N . VAL A 1 99 ? -13.792 3.595 11.243 1.00 87.44 99 VAL A N 1
ATOM 743 C CA . VAL A 1 99 ? -12.346 3.704 11.271 1.00 87.44 99 VAL A CA 1
ATOM 744 C C . VAL A 1 99 ? -11.795 2.323 10.966 1.00 87.44 99 VAL A C 1
ATOM 746 O O . VAL A 1 99 ? -12.007 1.372 11.720 1.00 87.44 99 VAL A O 1
ATOM 749 N N . ALA A 1 100 ? -11.101 2.217 9.842 1.00 93.12 100 ALA A N 1
ATOM 750 C CA . ALA A 1 100 ? -10.368 1.023 9.479 1.00 93.12 100 ALA A CA 1
ATOM 751 C C . ALA A 1 100 ? -8.871 1.239 9.734 1.00 93.12 100 ALA A C 1
ATOM 753 O O . ALA A 1 100 ? -8.355 2.352 9.669 1.00 93.12 100 ALA A O 1
ATOM 754 N N . TYR A 1 101 ? -8.152 0.165 10.028 1.00 94.81 101 TYR A N 1
ATOM 755 C CA . TYR A 1 101 ? -6.724 0.169 10.313 1.00 94.81 101 TYR A CA 1
ATOM 756 C C . TYR A 1 101 ? -5.970 -0.317 9.082 1.00 94.81 101 TYR A C 1
ATOM 758 O O . TYR A 1 101 ? -6.194 -1.440 8.624 1.00 94.81 101 TYR A O 1
ATOM 766 N N . LEU A 1 102 ? -5.075 0.519 8.553 1.00 96.19 102 LEU A N 1
ATOM 767 C CA . LEU A 1 102 ? -4.214 0.175 7.427 1.00 96.19 102 LEU A CA 1
ATOM 768 C C . LEU A 1 102 ? -2.872 -0.361 7.934 1.00 96.19 102 LEU A C 1
ATOM 770 O O . LEU A 1 102 ? -2.158 0.297 8.695 1.00 96.19 102 LEU A O 1
ATOM 774 N N . TRP A 1 103 ? -2.500 -1.538 7.447 1.00 95.75 103 TRP A N 1
ATOM 775 C CA . TRP A 1 103 ? -1.270 -2.241 7.786 1.00 95.75 103 TRP A CA 1
ATOM 776 C C . TRP A 1 103 ? -0.430 -2.467 6.531 1.00 95.75 103 TRP A C 1
ATOM 778 O O . TRP A 1 103 ? -0.960 -2.802 5.475 1.00 95.75 103 TRP A O 1
ATOM 788 N N . LEU A 1 104 ? 0.891 -2.371 6.661 1.00 95.56 104 LEU A N 1
ATOM 789 C CA . LEU A 1 104 ? 1.821 -3.014 5.739 1.00 95.56 104 LEU A CA 1
ATOM 790 C C . LEU A 1 104 ? 2.152 -4.397 6.298 1.00 95.56 104 LEU A C 1
ATOM 792 O O . LEU A 1 104 ? 2.552 -4.509 7.455 1.00 95.56 104 LEU A O 1
ATOM 796 N N . VAL A 1 105 ? 2.023 -5.434 5.482 1.00 93.19 105 VAL A N 1
ATOM 797 C CA . VAL A 1 105 ? 2.374 -6.816 5.826 1.00 93.19 105 VAL A CA 1
ATOM 798 C C . VAL A 1 105 ? 3.429 -7.299 4.840 1.00 93.19 105 VAL A C 1
ATOM 800 O O . VAL A 1 105 ? 3.323 -7.032 3.643 1.00 93.19 105 VAL A O 1
ATOM 803 N N . TRP A 1 106 ? 4.448 -8.009 5.323 1.00 92.19 106 TRP A N 1
ATOM 804 C CA . TRP A 1 106 ? 5.449 -8.635 4.463 1.00 92.19 106 TRP A CA 1
ATOM 805 C C . TRP A 1 106 ? 5.606 -10.122 4.770 1.00 92.19 106 TRP A C 1
ATOM 807 O O . TRP A 1 106 ? 5.510 -10.566 5.916 1.00 92.19 106 TRP A O 1
ATOM 817 N N . TYR A 1 107 ? 5.840 -10.894 3.716 1.00 87.69 107 TYR A N 1
ATOM 818 C CA . TYR A 1 107 ? 6.017 -12.339 3.778 1.00 87.69 107 TYR A CA 1
ATOM 819 C C . TYR A 1 107 ? 7.081 -12.795 2.776 1.00 87.69 107 TYR A C 1
ATOM 821 O O . TYR A 1 107 ? 7.378 -12.108 1.787 1.00 87.69 107 TYR A O 1
ATOM 829 N N . GLN A 1 108 ? 7.694 -13.943 3.059 1.00 81.00 108 GLN A N 1
ATOM 830 C CA . GLN A 1 108 ? 8.739 -14.503 2.214 1.00 81.00 108 GLN A CA 1
ATOM 831 C C . GLN A 1 108 ? 8.139 -14.901 0.855 1.00 81.00 108 GLN A C 1
ATOM 833 O O . GLN A 1 108 ? 7.035 -15.435 0.762 1.00 81.00 108 GLN A O 1
ATOM 838 N N . ALA A 1 109 ? 8.854 -14.602 -0.228 1.00 70.00 109 ALA A N 1
ATOM 839 C CA . ALA A 1 109 ? 8.518 -15.122 -1.549 1.00 70.00 109 ALA A CA 1
ATOM 840 C C . ALA A 1 109 ? 9.076 -16.552 -1.700 1.00 70.00 109 ALA A C 1
ATOM 842 O O . ALA A 1 109 ? 9.866 -17.011 -0.877 1.00 70.00 109 ALA A O 1
ATOM 843 N N . ASN A 1 110 ? 8.700 -17.278 -2.758 1.00 67.88 110 ASN A N 1
ATOM 844 C CA . ASN A 1 110 ? 9.022 -18.711 -2.914 1.00 67.88 110 ASN A CA 1
ATOM 845 C C . ASN A 1 110 ? 10.532 -19.060 -2.921 1.00 67.88 110 ASN A C 1
ATOM 847 O O . ASN A 1 110 ? 10.877 -20.240 -2.899 1.00 67.88 110 ASN A O 1
ATOM 851 N N . THR A 1 111 ? 11.442 -18.077 -2.940 1.00 66.75 111 THR A N 1
ATOM 852 C CA . THR A 1 111 ? 12.885 -18.293 -2.752 1.00 66.75 111 THR A CA 1
ATOM 853 C C . THR A 1 111 ? 13.487 -17.266 -1.785 1.00 66.75 111 THR A C 1
ATOM 855 O O . THR A 1 111 ? 13.188 -16.076 -1.866 1.00 66.75 111 THR A O 1
ATOM 858 N N . LYS A 1 112 ? 14.414 -17.690 -0.914 1.00 65.44 112 LYS A N 1
ATOM 859 C CA . LYS A 1 112 ? 15.077 -16.806 0.075 1.00 65.44 112 LYS A CA 1
ATOM 860 C C . LYS A 1 112 ? 15.928 -15.677 -0.530 1.00 65.44 112 LYS A C 1
ATOM 862 O O . LYS A 1 112 ? 16.300 -14.741 0.163 1.00 65.44 112 LYS A O 1
ATOM 867 N N . LEU A 1 113 ? 16.266 -15.777 -1.817 1.00 69.69 113 LEU A N 1
ATOM 868 C CA . LEU A 1 113 ? 17.028 -14.759 -2.550 1.00 69.69 113 LEU A CA 1
ATOM 869 C C . LEU A 1 113 ? 16.130 -13.769 -3.311 1.00 69.69 113 LEU A C 1
ATOM 871 O O . LEU A 1 113 ? 16.635 -12.792 -3.859 1.00 69.69 113 LEU A O 1
ATOM 875 N N . SER A 1 114 ? 14.815 -14.006 -3.363 1.00 72.06 114 SER A N 1
ATOM 876 C CA . SER A 1 114 ? 13.871 -13.081 -4.001 1.00 72.06 114 SER A CA 1
ATOM 877 C C . SER A 1 114 ? 13.435 -11.953 -3.050 1.00 72.06 114 SER A C 1
ATOM 879 O O . SER A 1 114 ? 13.442 -12.147 -1.832 1.00 72.06 114 SER A O 1
ATOM 881 N N . PRO A 1 115 ? 13.062 -10.764 -3.570 1.00 80.94 115 PRO A N 1
ATOM 882 C CA . PRO A 1 115 ? 12.494 -9.696 -2.751 1.00 80.94 115 PRO A CA 1
ATOM 883 C C . PRO A 1 115 ? 11.262 -10.185 -1.984 1.00 80.94 115 PRO A C 1
ATOM 885 O O . PRO A 1 115 ? 10.450 -10.937 -2.528 1.00 80.94 115 PRO A O 1
ATOM 888 N N . LYS A 1 116 ? 11.095 -9.735 -0.735 1.00 85.44 116 LYS A N 1
ATOM 889 C CA . LYS A 1 116 ? 9.900 -10.063 0.057 1.00 85.44 116 LYS A CA 1
ATOM 890 C C . LYS A 1 116 ? 8.656 -9.488 -0.604 1.00 85.44 116 LYS A C 1
ATOM 892 O O . LYS A 1 116 ? 8.687 -8.366 -1.116 1.00 85.44 116 LYS A O 1
ATOM 897 N N . HIS A 1 117 ? 7.554 -10.221 -0.538 1.00 88.12 117 HIS A N 1
ATOM 898 C CA . HIS A 1 117 ? 6.277 -9.690 -0.974 1.00 88.12 117 HIS A CA 1
ATOM 899 C C . HIS A 1 117 ? 5.761 -8.698 0.073 1.00 88.12 117 HIS A C 1
ATOM 901 O O . HIS A 1 117 ? 5.808 -8.987 1.269 1.00 88.12 117 HIS A O 1
ATOM 907 N N . TRP A 1 118 ? 5.268 -7.538 -0.366 1.00 93.12 118 TRP A N 1
ATOM 908 C CA . TRP A 1 118 ? 4.567 -6.565 0.477 1.00 93.12 118 TRP A CA 1
ATOM 909 C C . TRP A 1 118 ? 3.097 -6.477 0.065 1.00 93.12 118 TRP A C 1
ATOM 911 O O . TRP A 1 118 ? 2.798 -6.312 -1.118 1.00 93.12 118 TRP A O 1
ATOM 921 N N . ALA A 1 119 ? 2.200 -6.574 1.040 1.00 93.56 119 ALA A N 1
ATOM 922 C CA . ALA A 1 119 ? 0.764 -6.386 0.888 1.00 93.56 119 ALA A CA 1
ATOM 923 C C . ALA A 1 119 ? 0.287 -5.257 1.813 1.00 93.56 119 ALA A C 1
ATOM 925 O O . ALA A 1 119 ? 0.816 -5.081 2.914 1.00 93.56 119 ALA A O 1
ATOM 926 N N . LEU A 1 120 ? -0.722 -4.504 1.381 1.00 95.94 120 LEU A N 1
ATOM 927 C CA . LEU A 1 120 ? -1.465 -3.603 2.258 1.00 95.94 120 LEU A CA 1
ATOM 928 C C . LEU A 1 120 ? -2.683 -4.360 2.782 1.00 95.94 120 LEU A C 1
ATOM 930 O O . LEU A 1 120 ? -3.470 -4.870 1.993 1.00 95.94 120 LEU A O 1
ATOM 934 N N . ALA A 1 121 ? -2.848 -4.451 4.095 1.00 94.88 121 ALA A N 1
ATOM 935 C CA . ALA A 1 121 ? -3.986 -5.122 4.712 1.00 94.88 121 ALA A CA 1
ATOM 936 C C . ALA A 1 121 ? -4.857 -4.108 5.458 1.00 94.88 121 ALA A C 1
ATOM 938 O O . ALA A 1 121 ? -4.333 -3.219 6.125 1.00 94.88 121 ALA A O 1
ATOM 939 N N . VAL A 1 122 ? -6.179 -4.249 5.366 1.00 95.25 122 VAL A N 1
ATOM 940 C CA . VAL A 1 122 ? -7.143 -3.415 6.098 1.00 95.25 122 VAL A CA 1
ATOM 941 C C . VAL A 1 122 ? -7.981 -4.265 7.042 1.00 95.25 122 VAL A C 1
ATOM 943 O O . VAL A 1 122 ? -8.586 -5.240 6.596 1.00 95.25 122 VAL A O 1
ATOM 946 N N . THR A 1 123 ? -8.062 -3.871 8.315 1.00 94.12 123 THR A N 1
ATOM 947 C CA . THR A 1 123 ? -8.968 -4.450 9.326 1.00 94.12 123 THR A CA 1
ATOM 948 C C . THR A 1 123 ? -9.895 -3.390 9.917 1.00 94.12 123 THR A C 1
ATOM 950 O O . THR A 1 123 ? -9.546 -2.219 9.958 1.00 94.12 123 THR A O 1
ATOM 953 N N . TYR A 1 124 ? -11.056 -3.794 10.437 1.00 92.19 124 TYR A N 1
ATOM 954 C CA . TYR A 1 124 ? -11.943 -2.913 11.222 1.00 92.19 124 TYR A CA 1
ATOM 955 C C . TYR A 1 124 ? -11.651 -2.942 12.732 1.00 92.19 124 TYR A C 1
ATOM 957 O O . TYR A 1 124 ? -12.249 -2.210 13.511 1.00 92.19 124 TYR A O 1
ATOM 965 N N . GLU A 1 125 ? -10.719 -3.795 13.159 1.00 89.62 125 GLU A N 1
ATOM 966 C CA . GLU A 1 125 ? -10.268 -3.911 14.543 1.00 89.62 125 GLU A CA 1
ATOM 967 C C . GLU A 1 125 ? -8.738 -3.850 14.586 1.00 89.62 125 GLU A C 1
ATOM 969 O O . GLU A 1 125 ? -8.064 -4.414 13.720 1.00 89.62 125 GLU A O 1
ATOM 974 N N . LEU A 1 126 ? -8.186 -3.255 15.646 1.00 86.81 126 LEU A N 1
ATOM 975 C CA . LEU A 1 126 ? -6.747 -3.282 15.946 1.00 86.81 126 LEU A CA 1
ATOM 976 C C . LEU A 1 126 ? -6.262 -4.675 16.427 1.00 86.81 126 LEU A C 1
ATOM 978 O O . LEU A 1 126 ? -5.076 -4.903 16.652 1.00 86.81 126 LEU A O 1
ATOM 982 N N . ASN A 1 127 ? -7.192 -5.614 16.608 1.00 82.19 127 ASN A N 1
ATOM 983 C CA . ASN A 1 127 ? -6.957 -6.974 17.076 1.00 82.19 127 ASN A CA 1
ATOM 984 C C . ASN A 1 127 ? -6.158 -7.800 16.053 1.00 82.19 127 ASN A C 1
ATOM 986 O O . ASN A 1 127 ? -6.544 -7.935 14.896 1.00 82.19 127 ASN A O 1
ATOM 990 N N . GLU A 1 128 ? -5.083 -8.453 16.493 1.00 73.00 128 GLU A N 1
ATOM 991 C CA . GLU A 1 128 ? -4.242 -9.276 15.617 1.00 73.00 128 GLU A CA 1
ATOM 992 C C . GLU A 1 128 ? -4.955 -10.507 15.028 1.00 73.00 128 GLU A C 1
ATOM 994 O O . GLU A 1 128 ? -4.503 -11.076 14.031 1.00 73.00 128 GLU A O 1
ATOM 999 N N . ARG A 1 129 ? -6.067 -10.933 15.638 1.00 80.69 129 ARG A N 1
ATOM 1000 C CA . ARG A 1 129 ? -6.914 -12.028 15.140 1.00 80.69 129 ARG A CA 1
ATOM 1001 C C . ARG A 1 129 ? -7.984 -11.560 14.154 1.00 80.69 129 ARG A C 1
ATOM 1003 O O . ARG A 1 129 ? -8.693 -12.405 13.610 1.00 80.69 129 ARG A O 1
ATOM 1010 N N . ALA A 1 130 ? -8.103 -10.254 13.911 1.00 85.50 130 ALA A N 1
ATOM 1011 C CA . ALA A 1 130 ? -9.093 -9.701 13.000 1.00 85.50 130 ALA A CA 1
ATOM 1012 C C . ALA A 1 130 ? -8.943 -10.257 11.576 1.00 85.50 130 ALA A C 1
ATOM 1014 O O . ALA A 1 130 ? -7.841 -10.560 11.103 1.00 85.50 130 ALA A O 1
ATOM 1015 N N . TYR A 1 131 ? -10.081 -10.365 10.892 1.00 88.69 131 TYR A N 1
ATOM 1016 C CA . TYR A 1 131 ? -10.115 -10.591 9.455 1.00 88.69 131 TYR A CA 1
ATOM 1017 C C . TYR A 1 131 ? -9.759 -9.299 8.727 1.00 88.69 131 TYR A C 1
ATOM 1019 O O . TYR A 1 131 ? -10.319 -8.240 9.012 1.00 88.69 131 TYR A O 1
ATOM 1027 N N . ALA A 1 132 ? -8.872 -9.419 7.751 1.00 91.94 132 ALA A N 1
ATOM 1028 C CA . ALA A 1 132 ? -8.432 -8.345 6.891 1.00 91.94 132 ALA A CA 1
ATOM 1029 C C . ALA A 1 132 ? -8.860 -8.560 5.435 1.00 91.94 132 ALA A C 1
ATOM 1031 O O . ALA A 1 132 ? -9.133 -9.684 4.989 1.00 91.94 132 ALA A O 1
ATOM 1032 N N . THR A 1 133 ? -8.855 -7.461 4.688 1.00 94.06 133 THR A N 1
ATOM 1033 C CA . THR A 1 133 ? -8.754 -7.475 3.226 1.00 94.06 133 THR A CA 1
ATOM 1034 C C . THR A 1 133 ? -7.335 -7.093 2.838 1.00 94.06 133 THR A C 1
ATOM 1036 O O . THR A 1 133 ? -6.862 -6.024 3.214 1.00 94.06 133 THR A O 1
ATOM 1039 N N . PHE A 1 134 ? -6.661 -7.984 2.121 1.00 93.75 134 PHE A N 1
ATOM 1040 C CA . PHE A 1 134 ? -5.333 -7.785 1.563 1.00 93.75 134 PHE A CA 1
ATOM 1041 C C . PHE A 1 134 ? -5.454 -7.217 0.151 1.00 93.75 134 PHE A C 1
ATOM 1043 O O . PHE A 1 134 ? -6.217 -7.729 -0.665 1.00 93.75 134 PHE A O 1
ATOM 1050 N N . TYR A 1 135 ? -4.662 -6.191 -0.119 1.00 94.94 135 TYR A N 1
ATOM 1051 C CA . TYR A 1 135 ? -4.372 -5.629 -1.426 1.00 94.94 135 TYR A CA 1
ATOM 1052 C C . TYR A 1 135 ? -2.913 -5.961 -1.711 1.00 94.94 135 TYR A C 1
ATOM 1054 O O . TYR A 1 135 ? -2.027 -5.666 -0.902 1.00 94.94 135 TYR A O 1
ATOM 1062 N N . GLU A 1 136 ? -2.654 -6.626 -2.824 1.00 92.44 136 GLU A N 1
ATOM 1063 C CA . GLU A 1 136 ? -1.328 -7.131 -3.158 1.00 92.44 136 GLU A CA 1
ATOM 1064 C C . GLU A 1 136 ? -1.114 -7.164 -4.670 1.00 92.44 136 GLU A C 1
ATOM 1066 O O . GLU A 1 136 ? -2.035 -6.893 -5.441 1.00 92.44 136 GLU A O 1
ATOM 1071 N N . ILE A 1 137 ? 0.118 -7.431 -5.111 1.00 90.88 137 ILE A N 1
ATOM 1072 C CA . ILE A 1 137 ? 0.472 -7.400 -6.532 1.00 90.88 137 ILE A CA 1
ATOM 1073 C C . ILE A 1 137 ? 1.235 -8.669 -6.890 1.00 90.88 137 ILE A C 1
ATOM 1075 O O . ILE A 1 137 ? 2.324 -8.921 -6.386 1.00 90.88 137 ILE A O 1
ATOM 1079 N N . MET A 1 138 ? 0.674 -9.487 -7.773 1.00 87.81 138 MET A N 1
ATOM 1080 C CA . MET A 1 138 ? 1.313 -10.731 -8.191 1.00 87.81 138 MET A CA 1
ATOM 1081 C C . MET A 1 138 ? 2.073 -10.524 -9.496 1.00 87.81 138 MET A C 1
ATOM 1083 O O . MET A 1 138 ? 1.644 -9.759 -10.357 1.00 87.81 138 MET A O 1
ATOM 1087 N N . GLY A 1 139 ? 3.209 -11.204 -9.658 1.00 84.75 139 GLY A N 1
ATOM 1088 C CA . GLY A 1 139 ? 3.883 -11.264 -10.954 1.00 84.75 139 GLY A CA 1
ATOM 1089 C C . GLY A 1 139 ? 2.988 -11.964 -11.977 1.00 84.75 139 GLY A C 1
ATOM 1090 O O . GLY A 1 139 ? 2.403 -12.999 -11.673 1.00 84.75 139 GLY A O 1
ATOM 1091 N N . ASP A 1 140 ? 2.907 -11.426 -13.192 1.00 80.62 140 ASP A N 1
ATOM 1092 C CA . ASP A 1 140 ? 2.045 -11.943 -14.269 1.00 80.62 140 ASP A CA 1
ATOM 1093 C C . ASP A 1 140 ? 2.475 -13.314 -14.841 1.00 80.62 140 ASP A C 1
ATOM 1095 O O . ASP A 1 140 ? 1.824 -13.857 -15.732 1.00 80.62 140 ASP A O 1
ATOM 1099 N N . GLY A 1 141 ? 3.594 -13.866 -14.362 1.00 70.44 141 GLY A N 1
ATOM 1100 C CA . GLY A 1 141 ? 4.169 -15.132 -14.816 1.00 70.44 141 GLY A CA 1
ATOM 1101 C C . GLY A 1 141 ? 4.900 -15.065 -16.162 1.00 70.44 141 GLY A C 1
ATOM 1102 O O . GLY A 1 141 ? 5.513 -16.055 -16.551 1.00 70.44 141 GLY A O 1
ATOM 1103 N N . THR A 1 142 ? 4.911 -13.924 -16.863 1.00 73.44 142 THR A N 1
ATOM 1104 C CA . THR A 1 142 ? 5.518 -13.812 -18.208 1.00 73.44 142 THR A CA 1
ATOM 1105 C C . THR A 1 142 ? 7.030 -13.579 -18.182 1.00 73.44 142 THR A C 1
ATOM 1107 O O . THR A 1 142 ? 7.677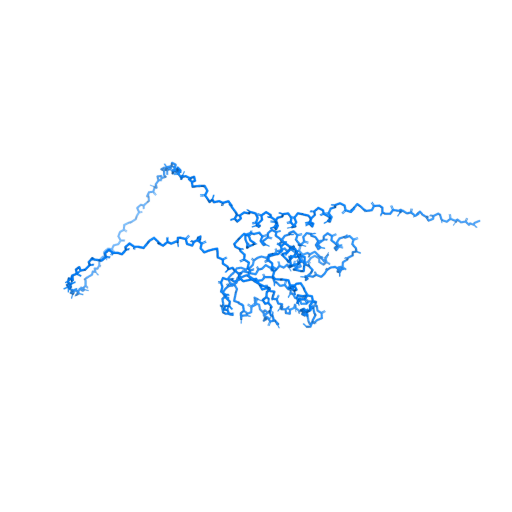 -13.553 -19.227 1.00 73.44 142 THR A O 1
ATOM 1110 N N . GLY A 1 143 ? 7.611 -13.368 -16.996 1.00 66.19 143 GLY A N 1
ATOM 1111 C CA . GLY A 1 143 ? 9.020 -13.002 -16.820 1.00 66.19 143 GLY A CA 1
ATOM 1112 C C . GLY A 1 143 ? 9.336 -11.537 -17.158 1.00 66.19 143 GLY A C 1
ATOM 1113 O O . GLY A 1 143 ? 10.453 -11.085 -16.922 1.00 66.19 143 GLY A O 1
ATOM 1114 N N . MET A 1 144 ? 8.359 -10.758 -17.637 1.00 67.50 144 MET A N 1
ATOM 1115 C CA . MET A 1 144 ? 8.546 -9.375 -18.101 1.00 67.50 144 MET A CA 1
ATOM 1116 C C . MET A 1 144 ? 8.497 -8.319 -16.980 1.00 67.50 144 MET A C 1
ATOM 1118 O O . MET A 1 144 ? 8.298 -7.129 -17.245 1.00 67.50 144 MET A O 1
ATOM 1122 N N . GLY A 1 145 ? 8.666 -8.730 -15.717 1.00 74.81 145 GLY A N 1
ATOM 1123 C CA . GLY A 1 145 ? 8.623 -7.831 -14.557 1.00 74.81 145 GLY A CA 1
ATOM 1124 C C . GLY A 1 145 ? 7.349 -6.981 -14.503 1.00 74.81 145 GLY A C 1
ATOM 1125 O O . GLY A 1 145 ? 7.407 -5.819 -14.093 1.00 74.81 145 GLY A O 1
ATOM 1126 N N . GLN A 1 146 ? 6.238 -7.518 -15.017 1.00 84.44 146 GLN A N 1
ATOM 1127 C CA . GLN A 1 146 ? 4.914 -6.920 -14.921 1.00 84.44 146 GLN A CA 1
ATOM 1128 C C . GLN A 1 146 ? 4.175 -7.544 -13.738 1.00 84.44 146 GLN A C 1
ATOM 1130 O O . GLN A 1 146 ? 4.320 -8.732 -13.441 1.00 84.44 146 GLN A O 1
ATOM 1135 N N . PHE A 1 147 ? 3.362 -6.726 -13.086 1.00 89.88 147 PHE A N 1
ATOM 1136 C CA . PHE A 1 147 ? 2.533 -7.120 -11.962 1.00 89.88 147 PHE A CA 1
ATOM 1137 C C . PHE A 1 147 ? 1.052 -6.919 -12.281 1.00 89.88 147 PHE A C 1
ATOM 1139 O O . PHE A 1 147 ? 0.693 -6.068 -13.099 1.00 89.88 147 PHE A O 1
ATOM 1146 N N . VAL A 1 148 ? 0.198 -7.681 -11.609 1.00 91.88 148 VAL A N 1
ATOM 1147 C CA . VAL A 1 148 ? -1.263 -7.594 -11.667 1.00 91.88 148 VAL A CA 1
ATOM 1148 C C . VAL A 1 148 ? -1.767 -7.376 -10.236 1.00 91.88 148 VAL A C 1
ATOM 1150 O O . VAL A 1 148 ? -1.304 -8.086 -9.339 1.00 91.88 148 VAL A O 1
ATOM 1153 N N . PRO A 1 149 ? -2.660 -6.404 -9.981 1.00 93.00 149 PRO A N 1
ATOM 1154 C CA . PRO A 1 149 ? -3.239 -6.218 -8.655 1.00 93.00 149 PRO A CA 1
ATOM 1155 C C . PRO A 1 149 ? -4.150 -7.400 -8.299 1.00 93.00 149 PRO A C 1
ATOM 1157 O O . PRO A 1 149 ? -4.822 -7.967 -9.161 1.00 93.00 149 PRO A O 1
ATOM 1160 N N . ALA A 1 150 ? -4.187 -7.754 -7.021 1.00 92.62 150 ALA A N 1
ATOM 1161 C CA . ALA A 1 150 ? -5.055 -8.779 -6.464 1.00 92.62 150 ALA A CA 1
ATOM 1162 C C . ALA A 1 150 ? -5.635 -8.305 -5.125 1.00 92.62 150 ALA A C 1
ATOM 1164 O O . ALA A 1 150 ? -4.965 -7.619 -4.349 1.00 92.62 150 ALA A O 1
ATOM 1165 N N . VAL A 1 151 ? -6.885 -8.687 -4.853 1.00 93.62 151 VAL A N 1
ATOM 1166 C CA . VAL A 1 151 ? -7.577 -8.388 -3.594 1.00 93.62 151 VAL A CA 1
ATOM 1167 C C . VAL A 1 151 ? -8.052 -9.691 -2.963 1.00 93.62 151 VAL A C 1
ATOM 1169 O O . VAL A 1 151 ? -8.869 -10.407 -3.542 1.00 93.62 151 VAL A O 1
ATOM 1172 N N . VAL A 1 152 ? -7.569 -9.993 -1.758 1.00 91.06 152 VAL A N 1
ATOM 1173 C CA . VAL A 1 152 ? -7.902 -11.220 -1.022 1.00 91.06 152 VAL A CA 1
ATOM 1174 C C . VAL A 1 152 ? -8.623 -10.853 0.271 1.00 91.06 152 VAL A C 1
ATOM 1176 O O . VAL A 1 152 ? -8.072 -10.211 1.161 1.00 91.06 152 VAL A O 1
ATOM 1179 N N . ARG A 1 153 ? -9.896 -11.239 0.378 1.00 91.88 153 ARG A N 1
ATOM 1180 C CA . ARG A 1 153 ? -10.772 -10.890 1.508 1.00 91.88 153 ARG A CA 1
ATOM 1181 C C . ARG A 1 153 ? -10.824 -12.027 2.533 1.00 91.88 153 ARG A C 1
ATOM 1183 O O . ARG A 1 153 ? -10.740 -13.192 2.160 1.00 91.88 153 ARG A O 1
ATOM 1190 N N . ARG A 1 154 ? -11.076 -11.685 3.803 1.00 86.75 154 ARG A N 1
ATOM 1191 C CA . ARG A 1 154 ? -11.246 -12.624 4.938 1.00 86.75 154 ARG A CA 1
ATOM 1192 C C . ARG A 1 154 ? -9.973 -13.399 5.315 1.00 86.75 154 ARG A C 1
ATOM 1194 O O . ARG A 1 154 ? -10.042 -14.572 5.670 1.00 86.75 154 ARG A O 1
ATOM 1201 N N . VAL A 1 155 ? -8.822 -12.730 5.298 1.00 84.88 155 VAL A N 1
ATOM 1202 C CA . VAL A 1 155 ? -7.526 -13.305 5.709 1.00 84.88 155 VAL A CA 1
ATOM 1203 C C . VAL A 1 155 ? -7.191 -12.870 7.141 1.00 84.88 155 VAL A C 1
ATOM 1205 O O . VAL A 1 155 ? -7.357 -11.700 7.467 1.00 84.88 155 VAL A O 1
ATOM 1208 N N . HIS A 1 156 ? -6.713 -13.757 8.017 1.00 83.06 156 HIS A N 1
ATOM 1209 C CA . HIS A 1 156 ? -6.293 -13.363 9.374 1.00 83.06 156 HIS A CA 1
ATOM 1210 C C . HIS A 1 156 ? -4.901 -12.707 9.387 1.00 83.06 156 HIS A C 1
ATOM 1212 O O . HIS A 1 156 ? -3.963 -13.261 8.814 1.00 83.06 156 HIS A O 1
ATOM 1218 N N . LEU A 1 157 ? -4.725 -11.615 10.148 1.00 74.94 157 LEU A N 1
ATOM 1219 C CA . LEU A 1 157 ? -3.423 -10.944 10.382 1.00 74.94 157 LEU A CA 1
ATOM 1220 C C . LEU A 1 157 ? -2.409 -11.736 11.241 1.00 74.94 157 LEU A C 1
ATOM 1222 O O . LEU A 1 157 ? -1.314 -11.243 11.529 1.00 74.94 157 LEU A O 1
ATOM 1226 N N . THR A 1 158 ? -2.771 -12.937 11.693 1.00 72.50 158 THR A N 1
ATOM 1227 C CA . THR A 1 158 ? -1.941 -13.836 12.522 1.00 72.50 158 THR A CA 1
ATOM 1228 C C . THR A 1 158 ? -1.804 -15.250 11.948 1.00 72.50 158 THR A C 1
ATOM 1230 O O . THR A 1 158 ? -1.203 -16.109 12.587 1.00 72.50 158 THR A O 1
ATOM 1233 N N . GLY A 1 159 ? -2.365 -15.505 10.760 1.00 65.50 159 GLY A N 1
ATOM 1234 C CA . GLY A 1 159 ? -2.306 -16.805 10.084 1.00 65.50 159 GLY A CA 1
ATOM 1235 C C . GLY A 1 159 ? -1.182 -16.927 9.049 1.00 65.50 159 GLY A C 1
ATOM 1236 O O . GLY A 1 159 ? -0.184 -16.211 9.090 1.00 65.50 159 GLY A O 1
ATOM 1237 N N . THR A 1 160 ? -1.382 -17.830 8.090 1.00 61.28 160 THR A N 1
ATOM 1238 C CA . THR A 1 160 ? -0.638 -17.875 6.826 1.00 61.28 160 THR A CA 1
ATOM 1239 C C . THR A 1 160 ? -1.438 -17.175 5.730 1.00 61.28 160 THR A C 1
ATOM 1241 O O . THR A 1 160 ? -2.664 -17.295 5.680 1.00 61.28 160 THR A O 1
ATOM 1244 N N . HIS A 1 161 ? -0.755 -16.489 4.815 1.00 62.69 161 HIS A N 1
ATOM 1245 C CA . HIS A 1 161 ? -1.358 -16.064 3.553 1.00 62.69 161 HIS A CA 1
ATOM 1246 C C . HIS A 1 161 ? -1.152 -17.177 2.529 1.00 62.69 161 HIS A C 1
ATOM 1248 O O . HIS A 1 161 ? -0.031 -17.459 2.097 1.00 62.69 161 HIS A O 1
ATOM 1254 N N . GLY A 1 162 ? -2.223 -17.919 2.244 1.00 67.31 162 GLY A N 1
ATOM 1255 C CA . GLY A 1 162 ? -2.113 -19.222 1.588 1.00 67.31 162 GLY A CA 1
ATOM 1256 C C . GLY A 1 162 ? -1.223 -20.168 2.406 1.00 67.31 162 GLY A C 1
ATOM 1257 O O . GLY A 1 162 ? -1.571 -20.546 3.525 1.00 67.31 162 GLY A O 1
ATOM 1258 N N . HIS A 1 163 ? -0.060 -20.527 1.854 1.00 60.56 163 HIS A N 1
ATOM 1259 C CA . HIS A 1 163 ? 0.921 -21.422 2.484 1.00 60.56 163 HIS A CA 1
ATOM 1260 C C . HIS A 1 163 ? 2.120 -20.708 3.138 1.00 60.56 163 HIS A C 1
ATOM 1262 O O . HIS A 1 163 ? 2.949 -21.376 3.751 1.00 60.56 163 HIS A O 1
ATOM 1268 N N . GLN A 1 164 ? 2.237 -19.381 3.015 1.00 66.69 164 GLN A N 1
ATOM 1269 C CA . GLN A 1 164 ? 3.378 -18.608 3.527 1.00 66.69 164 GLN A CA 1
ATOM 1270 C C . GLN A 1 164 ? 3.016 -17.962 4.882 1.00 66.69 164 GLN A C 1
ATOM 1272 O O . GLN A 1 164 ? 1.978 -17.299 4.970 1.00 66.69 164 GLN A O 1
ATOM 1277 N N . PRO A 1 165 ? 3.814 -18.125 5.955 1.00 72.12 165 PRO A N 1
ATOM 1278 C CA . PRO A 1 165 ? 3.644 -17.342 7.178 1.00 72.12 165 PRO A CA 1
ATOM 1279 C C . PRO A 1 165 ? 4.064 -15.881 6.953 1.00 72.12 165 PRO A C 1
ATOM 1281 O O . PRO A 1 165 ? 4.897 -15.586 6.096 1.00 72.12 165 PRO A O 1
ATOM 1284 N N . TYR A 1 166 ? 3.514 -14.958 7.744 1.00 83.12 166 TYR A N 1
ATOM 1285 C CA . TYR A 1 166 ? 3.985 -13.572 7.735 1.00 83.12 166 TYR A CA 1
ATOM 1286 C C . TYR A 1 166 ? 5.352 -13.451 8.409 1.00 83.12 166 TYR A C 1
ATOM 1288 O O . TYR A 1 166 ? 5.546 -13.921 9.528 1.00 83.12 166 TYR A O 1
ATOM 1296 N N . ASP A 1 167 ? 6.263 -12.732 7.759 1.00 86.06 167 ASP A N 1
ATOM 1297 C CA . ASP A 1 167 ? 7.562 -12.358 8.326 1.00 86.06 167 ASP A CA 1
ATOM 1298 C C . ASP A 1 167 ? 7.453 -11.124 9.235 1.00 86.06 167 ASP A C 1
ATOM 1300 O O . ASP A 1 167 ? 8.356 -10.832 10.022 1.00 86.06 167 ASP A O 1
ATOM 1304 N N . GLY A 1 168 ? 6.376 -10.349 9.094 1.00 89.62 168 GLY A N 1
ATOM 1305 C CA . GLY A 1 168 ? 6.076 -9.215 9.953 1.00 89.62 168 GLY A CA 1
ATOM 1306 C C . GLY A 1 168 ? 5.003 -8.290 9.387 1.00 89.62 168 GLY A C 1
ATOM 1307 O O . GLY A 1 168 ? 4.517 -8.452 8.265 1.00 89.62 168 GLY A O 1
ATOM 1308 N N . LYS A 1 169 ? 4.619 -7.314 10.208 1.00 92.06 169 LYS A N 1
ATOM 1309 C CA . LYS A 1 169 ? 3.616 -6.296 9.891 1.00 92.06 169 LYS A CA 1
ATOM 1310 C C . LYS A 1 169 ? 3.933 -4.978 10.594 1.00 92.06 169 LYS A C 1
ATOM 1312 O O . LYS A 1 169 ? 4.598 -4.959 11.628 1.00 92.06 169 LYS A O 1
ATOM 1317 N N . LEU A 1 170 ? 3.422 -3.885 10.045 1.00 94.38 170 LEU A N 1
ATOM 1318 C CA . LEU A 1 170 ? 3.530 -2.527 10.567 1.00 94.38 170 LEU A CA 1
ATOM 1319 C C . LEU A 1 170 ? 2.166 -1.843 10.442 1.00 94.38 170 LEU A C 1
ATOM 1321 O O . LEU A 1 170 ? 1.634 -1.742 9.339 1.00 94.38 170 LEU A O 1
ATOM 1325 N N . LEU A 1 171 ? 1.625 -1.329 11.548 1.00 95.50 171 LEU A N 1
ATOM 1326 C CA . LEU A 1 171 ? 0.478 -0.422 11.496 1.00 95.50 171 LEU A CA 1
ATOM 1327 C C . LEU A 1 171 ? 0.920 0.910 10.877 1.00 95.50 171 LEU A C 1
ATOM 1329 O O . LEU A 1 171 ? 1.849 1.552 11.376 1.00 95.50 171 LEU A O 1
ATOM 1333 N N . LEU A 1 172 ? 0.254 1.317 9.800 1.00 96.25 172 LEU A N 1
ATOM 1334 C CA . LEU A 1 172 ? 0.502 2.589 9.122 1.00 96.25 172 LEU A CA 1
ATOM 1335 C C . LEU A 1 172 ? -0.329 3.706 9.751 1.00 96.25 172 LEU A C 1
ATOM 1337 O O . LEU A 1 172 ? 0.195 4.781 10.032 1.00 96.25 172 LEU A O 1
ATOM 1341 N N . GLY A 1 173 ? -1.599 3.423 10.034 1.00 94.88 173 GLY A N 1
ATOM 1342 C CA . GLY A 1 173 ? -2.504 4.351 10.695 1.00 94.88 173 GLY A CA 1
ATOM 1343 C C . GLY A 1 173 ? -3.963 3.935 10.565 1.00 94.88 173 GLY A C 1
ATOM 1344 O O . GLY A 1 173 ? -4.284 2.856 10.065 1.00 94.88 173 GLY A O 1
ATOM 1345 N N . GLU A 1 174 ? -4.826 4.826 11.023 1.00 95.19 174 GLU A N 1
ATOM 1346 C CA . GLU A 1 174 ? -6.269 4.777 10.815 1.00 95.19 174 GLU A CA 1
ATOM 1347 C C . GLU A 1 174 ? -6.619 5.421 9.465 1.00 95.19 174 GLU A C 1
ATOM 1349 O O . GLU A 1 174 ? -5.983 6.393 9.056 1.00 95.19 174 GLU A O 1
ATOM 1354 N N . ILE A 1 175 ? -7.611 4.867 8.769 1.00 93.62 175 ILE A N 1
ATOM 1355 C CA . ILE A 1 175 ? -8.137 5.339 7.485 1.00 93.62 175 ILE A CA 1
ATOM 1356 C C . ILE A 1 175 ? -9.672 5.367 7.516 1.00 93.62 175 ILE A C 1
ATOM 1358 O O . ILE A 1 175 ? -10.312 4.618 8.255 1.00 93.62 175 ILE A O 1
ATOM 1362 N N . THR A 1 176 ? -10.265 6.232 6.695 1.00 91.38 176 THR A N 1
ATOM 1363 C CA . THR A 1 176 ? -11.720 6.368 6.538 1.00 91.38 176 THR A CA 1
ATOM 1364 C C . THR A 1 176 ? -12.288 5.375 5.521 1.00 91.38 176 THR A C 1
ATOM 1366 O O . THR A 1 176 ? -11.577 4.898 4.630 1.00 91.38 176 THR A O 1
ATOM 1369 N N . ASP A 1 177 ? -13.605 5.152 5.568 1.00 87.56 177 ASP A N 1
ATOM 1370 C CA . ASP A 1 177 ? -14.343 4.397 4.543 1.00 87.56 177 ASP A CA 1
ATOM 1371 C C . ASP A 1 177 ? -14.116 4.929 3.113 1.00 87.56 177 ASP A C 1
ATOM 1373 O O . ASP A 1 177 ? -14.079 4.148 2.162 1.00 87.56 177 ASP A O 1
ATOM 1377 N N . SER A 1 178 ? -13.903 6.241 2.940 1.00 86.75 178 SER A N 1
ATOM 1378 C CA . SER A 1 178 ? -13.599 6.834 1.629 1.00 86.75 178 SER A CA 1
ATOM 1379 C C . SER A 1 178 ? -12.232 6.404 1.084 1.00 86.75 178 SER A C 1
ATOM 1381 O O . SER A 1 178 ? -12.107 6.122 -0.108 1.00 86.75 178 SER A O 1
ATOM 1383 N N . VAL A 1 179 ? -11.216 6.276 1.945 1.00 88.88 179 VAL A N 1
ATOM 1384 C CA . VAL A 1 179 ? -9.906 5.721 1.568 1.00 88.88 179 VAL A CA 1
ATOM 1385 C C . VAL A 1 179 ? -10.015 4.224 1.293 1.00 88.88 179 VAL A C 1
ATOM 1387 O O . VAL A 1 179 ? -9.451 3.749 0.309 1.00 88.88 179 VAL A O 1
ATOM 1390 N N . LEU A 1 180 ? -10.774 3.487 2.108 1.00 89.56 180 LEU A N 1
ATOM 1391 C CA . LEU A 1 180 ? -11.013 2.057 1.911 1.00 89.56 180 LEU A CA 1
ATOM 1392 C C . LEU A 1 180 ? -11.690 1.766 0.562 1.00 89.56 180 LEU A C 1
ATOM 1394 O O . LEU A 1 180 ? -11.223 0.907 -0.185 1.00 89.56 180 LEU A O 1
ATOM 1398 N N . GLY A 1 181 ? -12.738 2.518 0.212 1.00 87.62 181 GLY A N 1
ATOM 1399 C CA . GLY A 1 181 ? -13.426 2.396 -1.077 1.00 87.62 181 GLY A CA 1
ATOM 1400 C C . GLY A 1 181 ? -12.541 2.723 -2.288 1.00 87.62 181 GLY A C 1
ATOM 1401 O O . GLY A 1 181 ? -12.751 2.169 -3.364 1.00 87.62 181 GLY A O 1
ATOM 1402 N N . ALA A 1 182 ? -11.523 3.572 -2.116 1.00 88.94 182 ALA A N 1
ATOM 1403 C CA . ALA A 1 182 ? -10.580 3.945 -3.171 1.00 88.94 182 ALA A CA 1
ATOM 1404 C C . ALA A 1 182 ? -9.333 3.038 -3.259 1.00 88.94 182 ALA A C 1
ATOM 1406 O O . ALA A 1 182 ? -8.622 3.068 -4.265 1.00 88.94 182 ALA A O 1
ATOM 1407 N N . LEU A 1 183 ? -9.048 2.216 -2.240 1.00 92.12 183 LEU A N 1
ATOM 1408 C CA . LEU A 1 183 ? -7.774 1.494 -2.118 1.00 92.12 183 LEU A CA 1
ATOM 1409 C C . LEU A 1 183 ? -7.549 0.441 -3.221 1.00 92.12 183 LEU A C 1
ATOM 1411 O O . LEU A 1 183 ? -6.410 0.211 -3.633 1.00 92.12 183 LEU A O 1
ATOM 1415 N N . GLU A 1 184 ? -8.622 -0.147 -3.754 1.00 92.75 184 GLU A N 1
ATOM 1416 C CA . GLU A 1 184 ? -8.575 -1.051 -4.915 1.00 92.75 184 GLU A CA 1
ATOM 1417 C C . GLU A 1 184 ? -8.077 -0.299 -6.165 1.00 92.75 184 GLU A C 1
ATOM 1419 O O . GLU A 1 184 ? -7.054 -0.662 -6.746 1.00 92.75 184 GLU A O 1
ATOM 1424 N N . MET A 1 185 ? -8.690 0.849 -6.474 1.00 91.31 185 MET A N 1
ATOM 1425 C CA . MET A 1 185 ? -8.297 1.738 -7.577 1.00 91.31 185 MET A CA 1
ATOM 1426 C C . MET A 1 185 ? -6.873 2.305 -7.407 1.00 91.31 185 MET A C 1
ATOM 1428 O O . MET A 1 185 ? -6.143 2.493 -8.387 1.00 91.31 185 MET A O 1
ATOM 1432 N N . TYR A 1 186 ? -6.437 2.566 -6.169 1.00 92.94 186 TYR A N 1
ATOM 1433 C CA . TYR A 1 186 ? -5.055 2.976 -5.883 1.00 92.94 186 TYR A CA 1
ATOM 1434 C C . TYR A 1 186 ? -4.059 1.852 -6.152 1.00 92.94 186 TYR A C 1
ATOM 1436 O O . TYR A 1 186 ? -2.980 2.118 -6.683 1.00 92.94 186 TYR A O 1
ATOM 1444 N N . SER A 1 187 ? -4.429 0.610 -5.838 1.00 93.50 187 SER A N 1
ATOM 1445 C CA . SER A 1 187 ? -3.620 -0.579 -6.116 1.00 93.50 187 SER A CA 1
ATOM 1446 C C . SER A 1 187 ? -3.437 -0.772 -7.622 1.00 93.50 187 SER A C 1
ATOM 1448 O O . SER A 1 187 ? -2.303 -0.887 -8.087 1.00 93.50 187 SER A O 1
ATOM 1450 N N . GLU A 1 188 ? -4.517 -0.683 -8.404 1.00 92.81 188 GLU A N 1
ATOM 1451 C CA . GLU A 1 188 ? -4.470 -0.700 -9.874 1.00 92.81 188 GLU A CA 1
ATOM 1452 C C . GLU A 1 188 ? -3.572 0.414 -10.441 1.00 92.81 188 GLU A C 1
ATOM 1454 O O . GLU A 1 188 ? -2.655 0.153 -11.226 1.00 92.81 188 GLU A O 1
ATOM 1459 N N . SER A 1 189 ? -3.780 1.656 -9.991 1.00 93.31 189 SER A N 1
ATOM 1460 C CA . SER A 1 189 ? -3.037 2.837 -10.460 1.00 93.31 189 SER A CA 1
ATOM 1461 C C . SER A 1 189 ? -1.542 2.770 -10.120 1.00 93.31 189 SER A C 1
ATOM 1463 O O . SER A 1 189 ? -0.686 3.147 -10.928 1.00 93.31 189 SER A O 1
ATOM 1465 N N . ALA A 1 190 ? -1.201 2.278 -8.925 1.00 93.50 190 ALA A N 1
ATOM 1466 C CA . ALA A 1 190 ? 0.179 2.095 -8.490 1.00 93.50 190 ALA A CA 1
ATOM 1467 C C . ALA A 1 190 ? 0.875 0.961 -9.262 1.00 93.50 190 ALA A C 1
ATOM 1469 O O . ALA A 1 190 ? 2.035 1.115 -9.655 1.00 93.50 190 ALA A O 1
ATOM 1470 N N . VAL A 1 191 ? 0.167 -0.136 -9.558 1.00 92.69 191 VAL A N 1
ATOM 1471 C CA . VAL A 1 191 ? 0.670 -1.210 -10.428 1.00 92.69 191 VAL A CA 1
ATOM 1472 C C . VAL A 1 191 ? 0.916 -0.709 -11.849 1.00 92.69 191 VAL A C 1
ATOM 1474 O O . VAL A 1 191 ? 1.980 -0.982 -12.407 1.00 92.69 191 VAL A O 1
ATOM 1477 N N . GLU A 1 192 ? 0.004 0.073 -12.439 1.00 92.25 192 GLU A N 1
ATOM 1478 C CA . GLU A 1 192 ? 0.219 0.623 -13.783 1.00 92.25 192 GLU A CA 1
ATOM 1479 C C . GLU A 1 192 ? 1.467 1.522 -13.830 1.00 92.25 192 GLU A C 1
ATOM 1481 O O . GLU A 1 192 ? 2.263 1.441 -14.773 1.00 92.25 192 GLU A O 1
ATOM 1486 N N . LEU A 1 193 ? 1.689 2.332 -12.788 1.00 90.62 193 LEU A N 1
ATOM 1487 C CA . LEU A 1 193 ? 2.887 3.156 -12.626 1.00 90.62 193 LEU A CA 1
ATOM 1488 C C . LEU A 1 193 ? 4.177 2.322 -12.570 1.00 90.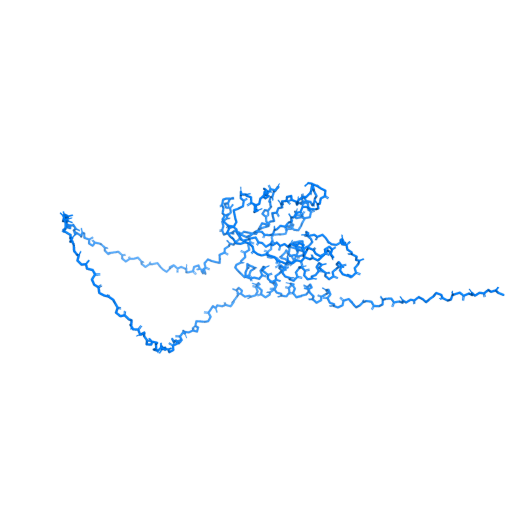62 193 LEU A C 1
ATOM 1490 O O . LEU A 1 193 ? 5.114 2.623 -13.316 1.00 90.62 193 LEU A O 1
ATOM 1494 N N . VAL A 1 194 ? 4.221 1.271 -11.744 1.00 90.50 194 VAL A N 1
ATOM 1495 C CA . VAL A 1 194 ? 5.372 0.351 -11.632 1.00 90.50 194 VAL A CA 1
ATOM 1496 C C . VAL A 1 194 ? 5.626 -0.370 -12.960 1.00 90.50 194 VAL A C 1
ATOM 1498 O O . VAL A 1 194 ? 6.739 -0.337 -13.489 1.00 90.50 194 VAL A O 1
ATOM 1501 N N . ASN A 1 195 ? 4.583 -0.923 -13.579 1.00 90.19 195 ASN A N 1
ATOM 1502 C CA . ASN A 1 195 ? 4.668 -1.598 -14.875 1.00 90.19 195 ASN A CA 1
ATOM 1503 C C . ASN A 1 195 ? 5.163 -0.653 -15.984 1.00 90.19 195 ASN A C 1
ATOM 1505 O O . ASN A 1 195 ? 6.011 -1.018 -16.800 1.00 90.19 195 ASN A O 1
ATOM 1509 N N . SER A 1 196 ? 4.674 0.591 -15.999 1.00 88.94 196 SER A N 1
ATOM 1510 C CA . SER A 1 196 ? 5.109 1.665 -16.901 1.00 88.94 196 SER A CA 1
ATOM 1511 C C . SER A 1 196 ? 6.571 2.064 -16.682 1.00 88.94 196 SER A C 1
ATOM 1513 O O . SER A 1 196 ? 7.236 2.451 -17.646 1.00 88.94 196 SER A O 1
ATOM 1515 N N . HIS A 1 197 ? 7.082 1.969 -15.451 1.00 86.62 197 HIS A N 1
ATOM 1516 C CA . HIS A 1 197 ? 8.490 2.198 -15.135 1.00 86.62 197 HIS A CA 1
ATOM 1517 C C . HIS A 1 197 ? 9.373 1.061 -15.671 1.00 86.62 197 HIS A C 1
ATOM 1519 O O . HIS A 1 197 ? 10.267 1.320 -16.482 1.00 86.62 197 HIS A O 1
ATOM 1525 N N . ASN A 1 198 ? 9.037 -0.192 -15.340 1.00 85.56 198 ASN A N 1
ATOM 1526 C CA . ASN A 1 198 ? 9.758 -1.387 -15.793 1.00 85.56 198 ASN A CA 1
ATOM 1527 C C . ASN A 1 198 ? 9.809 -1.482 -17.331 1.00 85.56 198 ASN A C 1
ATOM 1529 O O . ASN A 1 198 ? 10.879 -1.668 -17.909 1.00 85.56 198 ASN A O 1
ATOM 1533 N N . ARG A 1 199 ? 8.699 -1.199 -18.034 1.00 84.62 199 ARG A N 1
ATOM 1534 C CA . ARG A 1 199 ? 8.680 -1.126 -19.513 1.00 84.62 199 ARG A CA 1
ATOM 1535 C C . ARG A 1 199 ? 9.581 -0.033 -20.105 1.00 84.62 199 ARG A C 1
ATOM 1537 O O . ARG A 1 199 ? 9.941 -0.112 -21.277 1.00 84.62 199 ARG A O 1
ATOM 1544 N N . LYS A 1 200 ? 9.898 1.030 -19.357 1.00 82.00 200 LYS A N 1
ATOM 1545 C CA . LYS A 1 200 ? 10.670 2.177 -19.869 1.00 82.00 200 LYS A CA 1
ATOM 1546 C C . LYS A 1 200 ? 12.166 2.050 -19.646 1.00 82.00 200 LYS A C 1
ATOM 1548 O O . LYS A 1 200 ? 12.902 2.561 -20.494 1.00 82.00 200 LYS A O 1
ATOM 1553 N N . ARG A 1 201 ? 12.595 1.484 -18.519 1.00 74.50 201 ARG A N 1
ATOM 1554 C CA . ARG A 1 201 ? 14.006 1.496 -18.110 1.00 74.50 201 ARG A CA 1
ATOM 1555 C C . ARG A 1 201 ? 14.690 0.133 -18.164 1.00 74.50 201 ARG A C 1
ATOM 1557 O O . ARG A 1 201 ? 15.873 0.080 -18.468 1.00 74.50 201 ARG A O 1
ATOM 1564 N N . GLY A 1 202 ? 13.940 -0.948 -17.981 1.00 66.31 202 GLY A N 1
ATOM 1565 C CA . GLY A 1 202 ? 14.473 -2.303 -17.988 1.00 66.31 202 GLY A CA 1
ATOM 1566 C C . GLY A 1 202 ? 13.717 -3.200 -17.015 1.00 66.31 202 GLY A C 1
ATOM 1567 O O . GLY A 1 202 ? 13.030 -2.727 -16.106 1.00 66.31 202 GLY A O 1
ATOM 1568 N N . LEU A 1 203 ? 13.840 -4.509 -17.221 1.00 66.50 203 LEU A N 1
ATOM 1569 C CA . LEU A 1 203 ? 13.240 -5.510 -16.346 1.00 66.50 203 LEU A CA 1
ATOM 1570 C C . LEU A 1 203 ? 13.843 -5.405 -14.937 1.00 66.50 203 LEU A C 1
ATOM 1572 O O . LEU A 1 203 ? 15.057 -5.499 -14.782 1.00 66.50 203 LEU A O 1
ATOM 1576 N N . GLY A 1 204 ? 12.991 -5.238 -13.922 1.00 61.28 204 GLY A N 1
ATOM 1577 C CA . GLY A 1 204 ? 13.399 -5.286 -12.515 1.00 61.28 204 GLY A CA 1
ATOM 1578 C C . GLY A 1 204 ? 14.021 -4.011 -11.932 1.00 61.28 204 GLY A C 1
ATOM 1579 O O . GLY A 1 204 ? 14.599 -4.093 -10.856 1.00 61.28 204 GLY A O 1
ATOM 1580 N N . GLU A 1 205 ? 13.908 -2.842 -12.581 1.00 59.59 205 GLU A N 1
ATOM 1581 C CA . GLU A 1 205 ? 14.310 -1.571 -11.939 1.00 59.59 205 GLU A CA 1
ATOM 1582 C C . GLU A 1 205 ? 13.361 -1.137 -10.808 1.00 59.59 205 GLU A C 1
ATOM 1584 O O . GLU A 1 205 ? 13.810 -0.518 -9.844 1.00 59.59 205 GLU A O 1
ATOM 1589 N N . SER A 1 206 ? 12.063 -1.439 -10.919 1.00 62.72 206 SER A N 1
ATOM 1590 C CA . SER A 1 206 ? 11.094 -1.286 -9.830 1.00 62.72 206 SER A CA 1
ATOM 1591 C C . SER A 1 206 ? 10.622 -2.638 -9.315 1.00 62.72 206 SER A C 1
ATOM 1593 O O . SER A 1 206 ? 10.206 -3.514 -10.084 1.00 62.72 206 SER A O 1
ATOM 1595 N N . ASN A 1 207 ? 10.653 -2.771 -7.992 1.00 79.62 207 ASN A N 1
ATOM 1596 C CA . ASN A 1 207 ? 10.343 -3.997 -7.269 1.00 79.62 207 ASN A CA 1
ATOM 1597 C C . ASN A 1 207 ? 8.841 -4.112 -6.976 1.00 79.62 207 ASN A C 1
ATOM 1599 O O . ASN A 1 207 ? 8.111 -3.120 -6.946 1.00 79.62 207 ASN A O 1
ATOM 1603 N N . CYS A 1 208 ? 8.402 -5.319 -6.605 1.00 80.44 208 CYS A N 1
ATOM 1604 C CA . CYS A 1 208 ? 7.043 -5.624 -6.128 1.00 80.44 208 CYS A CA 1
ATOM 1605 C C . CYS A 1 208 ? 6.618 -4.888 -4.832 1.00 80.44 208 CYS A C 1
ATOM 1607 O O . CYS A 1 208 ? 5.556 -5.154 -4.280 1.00 80.44 208 CYS A O 1
ATOM 1609 N N . GLN A 1 209 ? 7.445 -3.970 -4.331 1.00 90.44 209 GLN A N 1
ATOM 1610 C CA . GLN A 1 209 ? 7.260 -3.190 -3.104 1.00 90.44 209 GLN A CA 1
ATOM 1611 C C . GLN A 1 209 ? 6.964 -1.714 -3.409 1.00 90.44 209 GLN A C 1
ATOM 1613 O O . GLN A 1 209 ? 6.362 -1.017 -2.594 1.00 90.44 209 GLN A O 1
ATOM 1618 N N . ASP A 1 210 ? 7.353 -1.229 -4.595 1.00 91.88 210 ASP A N 1
ATOM 1619 C CA . ASP A 1 210 ? 7.282 0.195 -4.932 1.00 91.88 210 ASP A CA 1
ATOM 1620 C C . ASP A 1 210 ? 5.836 0.689 -5.083 1.00 91.88 210 ASP A C 1
ATOM 1622 O O . ASP A 1 210 ? 5.557 1.857 -4.817 1.00 91.88 210 ASP A O 1
ATOM 1626 N N . TRP A 1 211 ? 4.895 -0.197 -5.430 1.00 94.19 211 TRP A N 1
ATOM 1627 C CA . TRP A 1 211 ? 3.463 0.122 -5.483 1.00 94.19 211 TRP A CA 1
ATOM 1628 C C . TRP A 1 211 ? 2.928 0.562 -4.106 1.00 94.19 211 TRP A C 1
ATOM 1630 O O . TRP A 1 211 ? 2.276 1.599 -4.001 1.00 94.19 211 TRP A O 1
ATOM 1640 N N . ALA A 1 212 ? 3.279 -0.162 -3.037 1.00 95.25 212 ALA A N 1
ATOM 1641 C CA . ALA A 1 212 ? 2.867 0.160 -1.676 1.00 95.25 212 ALA A CA 1
ATOM 1642 C C . ALA A 1 212 ? 3.504 1.479 -1.216 1.00 95.25 212 ALA A C 1
ATOM 1644 O O . ALA A 1 212 ? 2.836 2.303 -0.601 1.00 95.25 212 ALA A O 1
ATOM 1645 N N . ILE A 1 213 ? 4.764 1.733 -1.587 1.00 95.25 213 ILE A N 1
ATOM 1646 C CA . ILE A 1 213 ? 5.449 3.008 -1.311 1.00 95.25 213 ILE A CA 1
ATOM 1647 C C . ILE A 1 213 ? 4.751 4.176 -2.025 1.00 95.25 213 ILE A C 1
ATOM 1649 O O . ILE A 1 213 ? 4.582 5.239 -1.427 1.00 95.25 213 ILE A O 1
ATOM 1653 N N . ILE A 1 214 ? 4.311 3.992 -3.277 1.00 94.56 214 ILE A N 1
ATOM 1654 C CA . ILE A 1 214 ? 3.543 4.997 -4.031 1.00 94.56 214 ILE A CA 1
ATOM 1655 C C . ILE A 1 214 ? 2.227 5.326 -3.313 1.00 94.56 214 ILE A C 1
ATOM 1657 O O . ILE A 1 214 ? 1.913 6.507 -3.152 1.00 94.56 214 ILE A O 1
ATOM 1661 N N . ILE A 1 215 ? 1.485 4.315 -2.850 1.00 95.25 215 ILE A N 1
ATOM 1662 C CA . ILE A 1 215 ? 0.217 4.513 -2.130 1.00 95.25 215 ILE A CA 1
ATOM 1663 C C . ILE A 1 215 ? 0.460 5.200 -0.785 1.00 95.25 215 ILE A C 1
ATOM 1665 O O . ILE A 1 215 ? -0.133 6.244 -0.529 1.00 95.25 215 ILE A O 1
ATOM 1669 N N . VAL A 1 216 ? 1.366 4.678 0.047 1.00 96.25 216 VAL A N 1
ATOM 1670 C CA . VAL A 1 216 ? 1.647 5.234 1.383 1.00 96.25 216 VAL A CA 1
ATOM 1671 C C . VAL A 1 216 ? 2.136 6.676 1.300 1.00 96.25 216 VAL A C 1
ATOM 1673 O O . VAL A 1 216 ? 1.671 7.509 2.072 1.00 96.25 216 VAL A O 1
ATOM 1676 N N . ARG A 1 217 ? 3.009 6.999 0.334 1.00 95.50 217 ARG A N 1
ATOM 1677 C CA . ARG A 1 217 ? 3.423 8.385 0.089 1.00 95.50 217 ARG A CA 1
ATOM 1678 C C . ARG A 1 217 ? 2.235 9.265 -0.290 1.00 95.50 217 ARG A C 1
ATOM 1680 O O . ARG A 1 217 ? 2.086 10.327 0.290 1.00 95.50 217 ARG A O 1
ATOM 1687 N N . SER A 1 218 ? 1.381 8.814 -1.210 1.00 93.38 218 SER A N 1
ATOM 1688 C CA . SER A 1 218 ? 0.209 9.591 -1.646 1.00 93.38 218 SER A CA 1
ATOM 1689 C C . SER A 1 218 ? -0.763 9.852 -0.487 1.00 93.38 218 SER A C 1
ATOM 1691 O O . SER A 1 218 ? -1.264 10.961 -0.346 1.00 93.38 218 SER A O 1
ATOM 1693 N N . LEU A 1 219 ? -0.992 8.856 0.376 1.00 94.00 219 LEU A N 1
ATOM 1694 C CA . LEU A 1 219 ? -1.842 9.003 1.558 1.00 94.00 219 LEU A CA 1
ATOM 1695 C C . LEU A 1 219 ? -1.221 9.933 2.617 1.00 94.00 219 LEU A C 1
ATOM 1697 O O . LEU A 1 219 ? -1.938 10.747 3.190 1.00 94.00 219 LEU A O 1
ATOM 1701 N N . GLU A 1 220 ? 0.090 9.858 2.867 1.00 94.38 220 GLU A N 1
ATOM 1702 C CA . GLU A 1 220 ? 0.772 10.775 3.795 1.00 94.38 220 GLU A CA 1
ATOM 1703 C C . GLU A 1 220 ? 0.824 12.218 3.258 1.00 94.38 220 GLU A C 1
ATOM 1705 O O . GLU A 1 220 ? 0.541 13.154 4.006 1.00 94.38 220 GLU A O 1
ATOM 1710 N N . ASP A 1 221 ? 1.109 12.402 1.963 1.00 93.25 221 ASP A N 1
ATOM 1711 C CA . ASP A 1 221 ? 1.111 13.710 1.289 1.00 93.25 221 ASP A CA 1
ATOM 1712 C C . ASP A 1 221 ? -0.283 14.376 1.358 1.00 93.25 221 ASP A C 1
ATOM 1714 O O . ASP A 1 221 ? -0.385 15.590 1.544 1.00 93.25 221 ASP A O 1
ATOM 1718 N N . SER A 1 222 ? -1.360 13.583 1.279 1.00 90.19 222 SER A N 1
ATOM 1719 C CA . SER A 1 222 ? -2.753 14.026 1.463 1.00 90.19 222 SER A CA 1
ATOM 1720 C C . SER A 1 222 ? -3.214 14.110 2.928 1.00 90.19 222 SER A C 1
ATOM 1722 O O . SER A 1 222 ? -4.386 14.390 3.168 1.00 90.19 222 SER A O 1
ATOM 1724 N N . LEU A 1 223 ? -2.328 13.894 3.911 1.00 92.75 223 LEU A N 1
ATOM 1725 C CA . LEU A 1 223 ? -2.627 13.882 5.357 1.00 92.75 223 LEU A CA 1
ATOM 1726 C C . LEU A 1 223 ? -3.651 12.813 5.802 1.00 92.75 223 LEU A C 1
ATOM 1728 O O . LEU A 1 223 ? -4.206 12.898 6.895 1.00 92.75 223 LEU A O 1
ATOM 1732 N N . LEU A 1 224 ? -3.858 11.780 4.980 1.00 91.25 224 LEU A N 1
ATOM 1733 C CA . LEU A 1 224 ? -4.706 10.611 5.251 1.00 91.25 224 LEU A CA 1
ATOM 1734 C C . LEU A 1 224 ? -3.968 9.514 6.039 1.00 91.25 224 LEU A C 1
ATOM 1736 O O . LEU A 1 224 ? -4.565 8.507 6.406 1.00 91.25 224 LEU A O 1
ATOM 1740 N N . LEU A 1 225 ? -2.667 9.695 6.290 1.00 94.94 225 LEU A N 1
ATOM 1741 C CA . LEU A 1 225 ? -1.863 8.898 7.215 1.00 94.94 225 LEU A CA 1
ATOM 1742 C C . LEU A 1 225 ? -1.014 9.814 8.116 1.00 94.94 225 LEU A C 1
ATOM 1744 O O . LEU A 1 225 ? -0.686 10.938 7.721 1.00 94.94 225 LEU A O 1
ATOM 1748 N N . PRO A 1 226 ? -0.602 9.348 9.312 1.00 95.19 226 PRO A N 1
ATOM 1749 C CA . PRO A 1 226 ? 0.284 10.103 10.193 1.00 95.19 226 PRO A CA 1
ATOM 1750 C C . PRO A 1 226 ? 1.616 10.460 9.520 1.00 95.19 226 PRO A C 1
ATOM 1752 O O . PRO A 1 226 ? 2.190 9.652 8.789 1.00 95.19 226 PRO A O 1
ATOM 1755 N N . ARG A 1 227 ? 2.169 11.636 9.836 1.00 94.81 227 ARG A N 1
ATOM 1756 C CA . ARG A 1 227 ? 3.493 12.046 9.337 1.00 94.81 227 ARG A CA 1
ATOM 1757 C C . ARG A 1 227 ? 4.605 11.101 9.808 1.00 94.81 227 ARG A C 1
ATOM 1759 O O . ARG A 1 227 ? 4.624 10.657 10.957 1.00 94.81 227 ARG A O 1
ATOM 1766 N N . GLY A 1 228 ? 5.563 10.839 8.924 1.00 95.00 228 GLY A N 1
ATOM 1767 C CA . GLY A 1 228 ? 6.662 9.897 9.115 1.00 95.00 228 GLY A CA 1
ATOM 1768 C C . GLY A 1 228 ? 6.289 8.432 8.863 1.00 95.00 228 GLY A C 1
ATOM 1769 O O . GLY A 1 228 ? 7.076 7.552 9.217 1.00 95.00 228 GLY A O 1
ATOM 1770 N N . THR A 1 229 ? 5.126 8.139 8.276 1.00 96.00 229 THR A N 1
ATOM 1771 C CA . THR A 1 229 ? 4.688 6.761 7.992 1.00 96.00 229 THR A CA 1
ATOM 1772 C C . THR A 1 229 ? 5.475 6.156 6.834 1.00 96.00 229 THR A C 1
ATOM 1774 O O . THR A 1 229 ? 5.995 5.047 6.965 1.00 96.00 229 THR A O 1
ATOM 1777 N N . LEU A 1 230 ? 5.698 6.919 5.766 1.00 95.94 230 LEU A N 1
ATOM 1778 C CA . LEU A 1 230 ? 6.617 6.603 4.678 1.00 95.94 230 LEU A CA 1
ATOM 1779 C C . LEU A 1 230 ? 8.023 6.286 5.210 1.00 95.94 230 LEU A C 1
ATOM 1781 O O . LEU A 1 230 ? 8.595 5.264 4.850 1.00 95.94 230 LEU A O 1
ATOM 1785 N N . THR A 1 231 ? 8.545 7.087 6.145 1.00 96.50 231 THR A N 1
ATOM 1786 C CA . THR A 1 231 ? 9.862 6.866 6.775 1.00 96.50 231 THR A CA 1
ATOM 1787 C C . THR A 1 231 ? 9.935 5.567 7.589 1.00 96.50 231 THR A C 1
ATOM 1789 O O . THR A 1 231 ? 11.024 5.019 7.774 1.00 96.50 231 THR A O 1
ATOM 1792 N N . LYS A 1 232 ? 8.804 5.057 8.101 1.00 96.00 232 LYS A N 1
ATOM 1793 C CA . LYS A 1 232 ? 8.732 3.722 8.723 1.00 96.00 232 LYS A CA 1
ATOM 1794 C C . LYS A 1 232 ? 8.704 2.631 7.650 1.00 96.00 232 LYS A C 1
ATOM 1796 O O . LYS A 1 232 ? 9.480 1.688 7.743 1.00 96.00 232 LYS A O 1
ATOM 1801 N N . VAL A 1 233 ? 7.875 2.795 6.616 1.00 95.44 233 VAL A N 1
ATOM 1802 C CA . VAL A 1 233 ? 7.748 1.855 5.487 1.00 95.44 233 VAL A CA 1
ATOM 1803 C C . VAL A 1 233 ? 9.062 1.689 4.725 1.00 95.44 233 VAL A C 1
ATOM 1805 O O . VAL A 1 233 ? 9.456 0.571 4.416 1.00 95.44 233 VAL A O 1
ATOM 1808 N N . GLU A 1 234 ? 9.806 2.766 4.480 1.00 93.19 234 GLU A N 1
ATOM 1809 C CA . GLU A 1 234 ? 11.103 2.707 3.795 1.00 93.19 234 GLU A CA 1
ATOM 1810 C C . GLU A 1 234 ? 12.164 1.908 4.581 1.00 93.19 234 GLU A C 1
ATOM 1812 O O . GLU A 1 234 ? 13.116 1.417 3.971 1.00 93.19 234 GLU A O 1
ATOM 1817 N N . LYS A 1 235 ? 11.972 1.709 5.897 1.00 93.88 235 LYS A N 1
ATOM 1818 C CA . LYS A 1 235 ? 12.813 0.873 6.775 1.00 93.88 235 LYS A CA 1
ATOM 1819 C C . LYS A 1 235 ? 12.337 -0.583 6.893 1.00 93.88 235 LYS A C 1
ATOM 1821 O O . LYS A 1 235 ? 13.021 -1.378 7.537 1.00 93.88 235 LYS A O 1
ATOM 1826 N N . CYS A 1 236 ? 11.189 -0.949 6.319 1.00 92.50 236 CYS A N 1
ATOM 1827 C CA . CYS A 1 236 ? 10.684 -2.321 6.381 1.00 92.50 236 CYS A CA 1
ATOM 1828 C C . CYS A 1 236 ? 11.559 -3.299 5.563 1.00 92.50 236 CYS A C 1
ATOM 1830 O O . CYS A 1 236 ? 12.175 -2.898 4.570 1.00 92.50 236 CYS A O 1
ATOM 1832 N N . PRO A 1 237 ? 11.618 -4.594 5.937 1.00 89.25 237 PRO A N 1
ATOM 1833 C CA . PRO A 1 237 ? 12.444 -5.579 5.241 1.00 89.25 237 PRO A CA 1
ATOM 1834 C C . PRO A 1 237 ? 12.034 -5.771 3.774 1.00 89.25 237 PRO A C 1
ATOM 1836 O O . PRO A 1 237 ? 10.920 -6.201 3.473 1.00 89.25 237 PRO A O 1
ATOM 1839 N N . ARG A 1 238 ? 12.965 -5.494 2.854 1.00 86.56 238 ARG A N 1
ATOM 1840 C CA . ARG A 1 238 ? 12.785 -5.685 1.401 1.00 86.56 238 ARG A CA 1
ATOM 1841 C C . ARG A 1 238 ? 13.320 -7.022 0.874 1.00 86.56 238 ARG A C 1
ATOM 1843 O O . ARG A 1 238 ? 12.884 -7.488 -0.174 1.00 86.56 238 ARG A O 1
ATOM 1850 N N . PHE A 1 239 ? 14.247 -7.642 1.596 1.00 79.31 239 PHE A N 1
ATOM 1851 C CA . PHE A 1 239 ? 14.914 -8.901 1.246 1.00 79.31 239 PHE A CA 1
ATOM 1852 C C . PHE A 1 239 ? 15.059 -9.764 2.511 1.00 79.31 239 PHE A C 1
ATOM 1854 O O . PHE A 1 239 ? 14.992 -9.220 3.618 1.00 79.31 239 PHE A O 1
ATOM 1861 N N . GLY A 1 240 ? 15.255 -11.079 2.355 1.00 61.41 240 GLY A N 1
ATOM 1862 C CA . GLY A 1 240 ? 15.548 -12.023 3.451 1.00 61.41 240 GLY A CA 1
ATOM 1863 C C . GLY A 1 240 ? 14.728 -13.305 3.424 1.00 61.41 240 GLY A C 1
ATOM 1864 O O . GLY A 1 240 ? 13.490 -13.198 3.278 1.00 61.41 240 GLY A O 1
#

Sequence (240 aa):
MGMARHGQHVASHRAPGRVLRCRLQLVFLAQQAASAIDDPPTTHALLPPPMLHVHPSLPHNPHATTPSPPASAQQPTRLPRSAHTHTLFAHSSPPNSMVAYLWLVWYQANTKLSPKHWALAVTYELNERAYATFYEIMGDGTGMGQFVPAVVRRVHLTGTHGHQPYDGKLLLGEITDSVLGALEMYSESAVELVNSHNRKRGLGESNCQDWAIIIVRSLEDSLLLPRGTLTKVEKCPRFG

pLDDT: mean 71.29, std 20.43, range [36.72, 96.5]

Secondary structure (DSSP, 8-state):
---------------THHHHHHHHHHHHHHHHHHHTTSS-----PPPPPP----PPPP-----------------------------------------EEEEEEEE--SSTTSPPEEEEEEESSS-TT-EEEEEEEEE-SSSSS-EEEEEEEEEETTSEETTEEEEEEEEEEEE-HHHHHHHHHHHHHHHHHHHHHHHHH-TTSS-TTHHHHHHHHHHHHTTSS-TTHHHHHTTS----

Radius of gyration: 28.81 Å; chains: 1; bounding box: 87×59×84 Å